Protein AF-A0A8T4PZ01-F1 (afdb_monomer)

Mean predicted aligned error: 17.53 Å

Structure (mmCIF, N/CA/C/O backbone):
data_AF-A0A8T4PZ01-F1
#
_entry.id   AF-A0A8T4PZ01-F1
#
loop_
_atom_site.group_PDB
_atom_site.id
_atom_site.type_symbol
_atom_site.label_atom_id
_atom_site.label_alt_id
_atom_site.label_comp_id
_atom_site.label_asym_id
_atom_site.label_entity_id
_atom_site.label_seq_id
_atom_site.pdbx_PDB_ins_code
_atom_site.Cartn_x
_atom_site.Cartn_y
_atom_site.Cartn_z
_atom_site.occupancy
_atom_site.B_iso_or_equiv
_atom_site.auth_seq_id
_atom_site.auth_comp_id
_atom_site.auth_asym_id
_atom_site.auth_atom_id
_atom_site.pdbx_PDB_model_num
ATOM 1 N N . MET A 1 1 ? -28.954 -13.964 7.066 1.00 60.91 1 MET A N 1
ATOM 2 C CA . MET A 1 1 ? -28.839 -12.873 8.055 1.00 60.91 1 MET A CA 1
ATOM 3 C C . MET A 1 1 ? -29.821 -11.814 7.606 1.00 60.91 1 MET A C 1
ATOM 5 O O . MET A 1 1 ? -29.687 -11.350 6.483 1.00 60.91 1 MET A O 1
ATOM 9 N N . THR A 1 2 ? -30.859 -11.543 8.385 1.00 63.94 2 THR A N 1
ATOM 10 C CA . THR A 1 2 ? -31.879 -10.551 8.022 1.00 63.94 2 THR A CA 1
ATOM 11 C C . THR A 1 2 ? -31.447 -9.220 8.617 1.00 63.94 2 THR A C 1
ATOM 13 O O . THR A 1 2 ? -31.145 -9.160 9.807 1.00 63.94 2 THR A O 1
ATOM 16 N N . LEU A 1 3 ? -31.341 -8.186 7.789 1.00 68.62 3 LEU A N 1
ATOM 17 C CA . LEU A 1 3 ? -30.973 -6.844 8.226 1.00 68.62 3 LEU A CA 1
ATOM 18 C C . LEU A 1 3 ? -32.236 -5.997 8.196 1.00 68.62 3 LEU A C 1
ATOM 20 O O . LEU A 1 3 ? -32.862 -5.854 7.149 1.00 68.62 3 LEU A O 1
ATOM 24 N N . THR A 1 4 ? -32.629 -5.483 9.355 1.00 77.06 4 THR A N 1
ATOM 25 C CA . THR A 1 4 ? -33.759 -4.563 9.466 1.00 77.06 4 THR A CA 1
ATOM 26 C C . THR A 1 4 ? -33.257 -3.162 9.151 1.00 77.06 4 THR A C 1
ATOM 28 O O . THR A 1 4 ? -32.289 -2.704 9.762 1.00 77.06 4 THR A O 1
ATOM 31 N N . ALA A 1 5 ? -33.889 -2.497 8.184 1.00 72.75 5 ALA A N 1
ATOM 32 C CA . ALA A 1 5 ? -33.562 -1.116 7.862 1.00 72.75 5 ALA A CA 1
ATOM 33 C C . ALA A 1 5 ? -33.857 -0.199 9.070 1.00 72.75 5 ALA A C 1
ATOM 35 O O . ALA A 1 5 ? -34.826 -0.436 9.798 1.00 72.75 5 ALA A O 1
ATOM 36 N N . PRO A 1 6 ? -33.029 0.827 9.315 1.00 77.25 6 PRO A N 1
ATOM 37 C CA . PRO A 1 6 ? -33.293 1.829 10.343 1.00 77.25 6 PRO A CA 1
ATOM 38 C C . PRO A 1 6 ? -34.570 2.620 10.022 1.00 77.25 6 PRO A C 1
ATOM 40 O O . PRO A 1 6 ? -34.885 2.862 8.862 1.00 77.25 6 PRO A O 1
ATOM 43 N N . SER A 1 7 ? -35.304 3.028 11.061 1.00 76.25 7 SER A N 1
ATOM 44 C CA . SER A 1 7 ? -36.584 3.747 10.936 1.00 76.25 7 SER A CA 1
ATOM 45 C C . SER A 1 7 ? -36.446 5.218 10.532 1.00 76.25 7 SER A C 1
ATOM 47 O O . SER A 1 7 ? -37.443 5.862 10.217 1.00 76.25 7 SER A O 1
ATOM 49 N N . LEU A 1 8 ? -35.231 5.764 10.567 1.00 74.44 8 LEU A N 1
ATOM 50 C CA . LEU A 1 8 ? -34.937 7.141 10.185 1.00 74.44 8 LEU A CA 1
ATOM 51 C C . LEU A 1 8 ? -34.547 7.222 8.706 1.00 74.44 8 LEU A C 1
ATOM 53 O O . LEU A 1 8 ? -33.844 6.355 8.191 1.00 74.44 8 LEU A O 1
ATOM 57 N N . ALA A 1 9 ? -34.979 8.295 8.042 1.00 77.06 9 ALA A N 1
ATOM 58 C CA . ALA A 1 9 ? -34.493 8.637 6.710 1.00 77.06 9 ALA A CA 1
ATOM 59 C C . ALA A 1 9 ? -32.992 8.950 6.756 1.00 77.06 9 ALA A C 1
ATOM 61 O O . ALA A 1 9 ? -32.513 9.618 7.677 1.00 77.06 9 ALA A O 1
ATOM 62 N N . GLY A 1 10 ? -32.256 8.505 5.741 1.00 76.62 10 GLY A N 1
ATOM 63 C CA . GLY A 1 10 ? -30.836 8.804 5.613 1.00 76.62 10 GLY A CA 1
ATOM 64 C C . GLY A 1 10 ? -30.089 7.885 4.652 1.00 76.62 10 GLY A C 1
ATOM 65 O O . GLY A 1 10 ? -30.590 6.854 4.203 1.00 76.62 10 GLY A O 1
ATOM 66 N N . THR A 1 11 ? -28.848 8.259 4.344 1.00 62.53 11 THR A N 1
ATOM 67 C CA . THR A 1 11 ? -27.919 7.412 3.590 1.00 62.53 11 THR A CA 1
ATOM 68 C C . THR A 1 11 ? -27.192 6.476 4.548 1.00 62.53 11 THR A C 1
ATOM 70 O O . THR A 1 11 ? -26.451 6.925 5.426 1.00 62.53 11 THR A O 1
ATOM 73 N N . TYR A 1 12 ? -27.348 5.169 4.358 1.00 74.31 12 TYR A N 1
ATOM 74 C CA . TYR A 1 12 ? -26.719 4.157 5.198 1.00 74.31 12 TYR A CA 1
ATOM 75 C C . TYR A 1 12 ? -25.658 3.388 4.409 1.00 74.31 12 TYR A C 1
ATOM 77 O O . TYR A 1 12 ? -25.833 3.042 3.241 1.00 74.31 12 TYR A O 1
ATOM 85 N N . LYS A 1 13 ? -24.522 3.116 5.060 1.00 62.94 13 LYS A N 1
ATOM 86 C CA . LYS A 1 13 ? -23.485 2.226 4.527 1.00 62.94 13 LYS A CA 1
ATOM 87 C C . LYS A 1 13 ? -23.531 0.904 5.266 1.00 62.94 13 LYS A C 1
ATOM 89 O O . LYS A 1 13 ? -23.303 0.860 6.476 1.00 62.94 13 LYS A O 1
ATOM 94 N N . LEU A 1 14 ? -23.774 -0.173 4.532 1.00 72.44 14 LEU A N 1
ATOM 95 C CA . LEU A 1 14 ? -23.646 -1.512 5.064 1.00 72.44 14 LEU A CA 1
ATOM 96 C C . LEU A 1 14 ? -22.175 -1.930 4.998 1.00 72.44 14 LEU A C 1
ATOM 98 O O . LEU A 1 14 ? -21.556 -1.932 3.933 1.00 72.44 14 LEU A O 1
ATOM 102 N N . ARG A 1 15 ? -21.606 -2.300 6.148 1.00 61.91 15 ARG A N 1
ATOM 103 C CA . ARG A 1 15 ? -20.274 -2.906 6.212 1.00 61.91 15 ARG A CA 1
ATOM 104 C C . ARG A 1 15 ? -20.426 -4.402 6.436 1.00 61.91 15 ARG A C 1
ATOM 106 O O . ARG A 1 15 ? -20.705 -4.831 7.554 1.00 61.91 15 ARG A O 1
ATOM 113 N N . ALA A 1 16 ? -20.197 -5.192 5.394 1.00 69.56 16 ALA A N 1
ATOM 114 C CA . ALA A 1 16 ? -20.105 -6.638 5.520 1.00 69.56 16 ALA A CA 1
ATOM 115 C C . ALA A 1 16 ? -18.629 -7.039 5.647 1.00 69.56 16 ALA A C 1
ATOM 117 O O . ALA A 1 16 ? -17.832 -6.840 4.732 1.00 69.56 16 ALA A O 1
ATOM 118 N N . MET A 1 17 ? -18.251 -7.605 6.797 1.00 57.03 17 MET A N 1
ATOM 119 C CA . MET A 1 17 ? -16.980 -8.322 6.925 1.00 57.03 17 MET A CA 1
ATOM 120 C C . MET A 1 17 ? -17.239 -9.794 6.635 1.00 57.03 17 MET A C 1
ATOM 122 O O . MET A 1 17 ? -17.847 -10.491 7.450 1.00 57.03 17 MET A O 1
ATOM 126 N N . VAL A 1 18 ? -16.773 -10.266 5.482 1.00 61.84 18 VAL A N 1
ATOM 127 C CA . VAL A 1 18 ? -16.848 -11.683 5.131 1.00 61.84 18 VAL A CA 1
ATOM 128 C C . VAL A 1 18 ? -15.483 -12.294 5.401 1.00 61.84 18 VAL A C 1
ATOM 130 O O . VAL A 1 18 ? -14.489 -11.966 4.762 1.00 61.84 18 VAL A O 1
ATOM 133 N N . SER A 1 19 ? -15.429 -13.185 6.385 1.00 52.53 19 SER A N 1
ATOM 134 C CA . SER A 1 19 ? -14.237 -13.979 6.663 1.00 52.53 19 SER A CA 1
ATOM 135 C C . SER A 1 19 ? -14.398 -15.338 5.996 1.00 52.53 19 SER A C 1
ATOM 137 O O . SER A 1 19 ? -15.290 -16.104 6.362 1.00 52.53 19 SER A O 1
ATOM 139 N N . TYR A 1 20 ? -13.554 -15.637 5.012 1.00 66.81 20 TYR A N 1
ATOM 140 C CA . TYR A 1 20 ? -13.509 -16.942 4.356 1.00 66.81 20 TYR A CA 1
ATOM 141 C C . TYR A 1 20 ? -12.106 -17.542 4.450 1.00 66.81 20 TYR A C 1
ATOM 143 O O . TYR A 1 20 ? -11.159 -16.930 4.943 1.00 66.81 20 TYR A O 1
ATOM 151 N N . VAL A 1 21 ? -11.960 -18.785 3.987 1.00 55.88 21 VAL A N 1
ATOM 152 C CA . VAL A 1 21 ? -10.720 -19.573 4.118 1.00 55.88 21 VAL A CA 1
ATOM 153 C C . VAL A 1 21 ? -9.518 -18.931 3.387 1.00 55.88 21 VAL A C 1
ATOM 155 O O . VAL A 1 21 ? -8.387 -19.342 3.631 1.00 55.88 21 VAL A O 1
ATOM 158 N N . GLY A 1 22 ? -9.744 -17.912 2.546 1.00 77.81 22 GLY A N 1
ATOM 159 C CA . GLY A 1 22 ? -8.718 -17.138 1.835 1.00 77.81 22 GLY A CA 1
ATOM 160 C C . GLY A 1 22 ? -8.342 -15.787 2.463 1.00 77.81 22 GLY A C 1
ATOM 161 O O . GLY A 1 22 ? -7.474 -15.114 1.919 1.00 77.81 22 GLY A O 1
ATOM 162 N N . GLY A 1 23 ? -8.949 -15.397 3.590 1.00 48.44 23 GLY A N 1
ATOM 163 C CA . GLY A 1 23 ? -8.711 -14.110 4.256 1.00 48.44 23 GLY A CA 1
ATOM 164 C C . GLY A 1 23 ? -9.999 -13.305 4.480 1.00 48.44 23 GLY A C 1
ATOM 165 O O . GLY A 1 23 ? -11.072 -13.720 4.039 1.00 48.44 23 GLY A O 1
ATOM 166 N N . PRO A 1 24 ? -9.928 -12.184 5.221 1.00 58.19 24 PRO A N 1
ATOM 167 C CA . PRO A 1 24 ? -11.052 -11.265 5.339 1.00 58.19 24 PRO A CA 1
ATOM 168 C C . PRO A 1 24 ? -11.190 -10.435 4.054 1.00 58.19 24 PRO A C 1
ATOM 170 O O . PRO A 1 24 ? -10.274 -9.684 3.724 1.00 58.19 24 PRO A O 1
ATOM 173 N N . ASP A 1 25 ? -12.336 -10.530 3.373 1.00 60.75 25 ASP A N 1
ATOM 174 C CA . ASP A 1 25 ? -12.769 -9.488 2.436 1.00 60.75 25 ASP A CA 1
ATOM 175 C C . ASP A 1 25 ? -13.626 -8.463 3.160 1.00 60.75 25 ASP A C 1
ATOM 177 O O . ASP A 1 25 ? -14.421 -8.783 4.055 1.00 60.75 25 ASP A O 1
ATOM 181 N N . ILE A 1 26 ? -13.488 -7.219 2.722 1.00 57.56 26 ILE A N 1
ATOM 182 C CA . ILE A 1 26 ? -14.364 -6.136 3.139 1.00 57.56 26 ILE A CA 1
ATOM 183 C C . ILE A 1 26 ? -15.080 -5.669 1.882 1.00 57.56 26 ILE A C 1
ATOM 185 O O . ILE A 1 26 ? -14.456 -5.120 0.980 1.00 57.56 26 ILE A O 1
ATOM 189 N N . SER A 1 27 ? -16.389 -5.898 1.834 1.00 65.81 27 SER A N 1
ATOM 190 C CA . SER A 1 27 ? -17.251 -5.346 0.795 1.00 65.81 27 SER A CA 1
ATOM 191 C C . SER A 1 27 ? -18.144 -4.276 1.416 1.00 65.81 27 SER A C 1
ATOM 193 O O . SER A 1 27 ? -18.606 -4.412 2.557 1.00 65.81 27 SER A O 1
ATOM 195 N N . PHE A 1 28 ? -18.337 -3.189 0.677 1.00 59.22 28 PHE A N 1
ATOM 196 C CA . PHE A 1 28 ? -19.197 -2.083 1.063 1.00 59.22 28 PHE A CA 1
ATOM 197 C C . PHE A 1 28 ? -20.366 -2.028 0.095 1.00 59.22 28 PHE A C 1
ATOM 199 O O . PHE A 1 28 ? -20.160 -2.073 -1.114 1.00 59.22 28 PHE A O 1
ATOM 206 N N . ASP A 1 29 ? -21.563 -1.875 0.645 1.00 68.88 29 ASP A N 1
ATOM 207 C CA . ASP A 1 29 ? -22.747 -1.519 -0.123 1.00 68.88 29 ASP A CA 1
ATOM 208 C C . ASP A 1 29 ? -23.386 -0.281 0.516 1.00 68.88 29 ASP A C 1
ATOM 210 O O . ASP A 1 29 ? -23.281 -0.065 1.732 1.00 68.88 29 ASP A O 1
ATOM 214 N N . SER A 1 30 ? -23.995 0.573 -0.295 1.00 60.22 30 SER A N 1
ATOM 215 C CA . SER A 1 30 ? -24.656 1.791 0.169 1.00 60.22 30 SER A CA 1
ATOM 216 C C . SER A 1 30 ? -26.079 1.823 -0.339 1.00 60.22 30 SER A C 1
ATOM 218 O O . SER A 1 30 ? -26.305 1.692 -1.538 1.00 60.22 30 SER A O 1
ATOM 220 N N . PHE A 1 31 ? -27.018 2.063 0.568 1.00 74.88 31 PHE A N 1
ATOM 221 C CA . PHE A 1 31 ? -28.418 2.248 0.227 1.00 74.88 31 PHE A CA 1
ATOM 222 C C . PHE A 1 31 ? -28.942 3.532 0.868 1.00 74.88 31 PHE A C 1
ATOM 224 O O . PHE A 1 31 ? -28.485 3.965 1.931 1.00 74.88 31 PHE A O 1
ATOM 231 N N . GLU A 1 32 ? -29.895 4.156 0.192 1.00 67.88 32 GLU A N 1
ATOM 232 C CA . GLU A 1 32 ? -30.574 5.353 0.665 1.00 67.88 32 GLU A CA 1
ATOM 233 C C . GLU A 1 32 ? -31.966 4.964 1.155 1.00 67.88 32 GLU A C 1
ATOM 235 O O . GLU A 1 32 ? -32.722 4.303 0.444 1.00 67.88 32 GLU A O 1
ATOM 240 N N . VAL A 1 33 ? -32.289 5.335 2.393 1.00 79.12 33 VAL A N 1
ATOM 241 C CA . VAL A 1 33 ? -33.639 5.197 2.939 1.00 79.12 33 VAL A CA 1
ATOM 242 C C . VAL A 1 33 ? -34.302 6.558 2.807 1.00 79.12 33 VAL A C 1
ATOM 244 O O . VAL A 1 33 ? -34.021 7.471 3.587 1.00 79.12 33 VAL A O 1
ATOM 247 N N . THR A 1 34 ? -35.160 6.702 1.802 1.00 67.50 34 THR A N 1
ATOM 248 C CA . THR A 1 34 ? -36.006 7.881 1.631 1.00 67.50 34 THR A CA 1
ATOM 249 C C . THR A 1 34 ? -37.277 7.715 2.458 1.00 67.50 34 THR A C 1
ATOM 251 O O . THR A 1 34 ? -37.892 6.648 2.489 1.00 67.50 34 THR A O 1
ATOM 254 N N . THR A 1 35 ? -37.679 8.768 3.169 1.00 70.56 35 THR A N 1
ATOM 255 C CA . THR A 1 35 ? -39.016 8.814 3.768 1.00 70.56 35 THR A CA 1
ATOM 256 C C . THR A 1 35 ? -40.044 8.797 2.653 1.00 70.56 35 THR A C 1
ATOM 258 O O . THR A 1 35 ? -39.905 9.537 1.676 1.00 70.56 35 THR A O 1
ATOM 261 N N . ALA A 1 36 ? -41.077 7.967 2.805 1.00 69.19 36 ALA A N 1
ATOM 262 C CA . ALA A 1 36 ? -42.232 8.025 1.924 1.00 69.19 36 ALA A CA 1
ATOM 263 C C . ALA A 1 36 ? -42.751 9.476 1.880 1.00 69.19 36 ALA A C 1
ATOM 265 O O . ALA A 1 36 ? -42.798 10.119 2.935 1.00 69.19 36 ALA A O 1
ATOM 266 N N . PRO A 1 37 ? -43.096 10.011 0.695 1.00 58.12 37 PRO A N 1
ATOM 267 C CA . PRO A 1 37 ? -43.684 11.337 0.601 1.00 58.12 37 PRO A CA 1
ATOM 268 C C . PRO A 1 37 ? -44.963 11.338 1.437 1.00 58.12 37 PRO A C 1
ATOM 270 O O . PRO A 1 37 ? -45.890 10.573 1.170 1.00 58.12 37 PRO A O 1
ATOM 273 N N . VAL A 1 38 ? -44.985 12.150 2.492 1.00 53.69 38 VAL A N 1
ATOM 274 C CA . VAL A 1 38 ? -46.199 12.372 3.272 1.00 53.69 38 VAL A CA 1
ATOM 275 C C . VAL A 1 38 ? -47.132 13.157 2.361 1.00 53.69 38 VAL A C 1
ATOM 277 O O . VAL A 1 38 ? -46.820 14.279 1.970 1.00 53.69 38 VAL A O 1
ATOM 280 N N . SER A 1 39 ? -48.235 12.536 1.956 1.00 47.56 39 SER A N 1
ATOM 281 C CA . SER A 1 39 ? -49.311 13.216 1.246 1.00 47.56 39 SER A CA 1
ATOM 282 C C . SER A 1 39 ? -49.877 14.301 2.159 1.00 47.56 39 SER A C 1
ATOM 284 O O . SER A 1 39 ? -50.464 13.988 3.195 1.00 47.56 39 SER A O 1
ATOM 286 N N . GLU A 1 40 ? -49.658 15.564 1.799 1.00 42.84 40 GLU A N 1
ATOM 287 C CA . GLU A 1 40 ? -50.224 16.720 2.491 1.00 42.84 40 GLU A CA 1
ATOM 288 C C . GLU A 1 40 ? -51.750 16.729 2.317 1.00 42.84 40 GLU A C 1
ATOM 290 O O . GLU A 1 40 ? -52.274 17.126 1.276 1.00 42.84 40 GLU A O 1
ATOM 295 N N . GLU A 1 41 ? -52.480 16.291 3.342 1.00 46.72 41 GLU A N 1
ATOM 296 C CA . GLU A 1 41 ? -53.880 16.669 3.509 1.00 46.72 41 GLU A CA 1
ATOM 297 C C . GLU A 1 41 ? -53.936 18.041 4.192 1.00 46.72 41 GLU A C 1
ATOM 299 O O . GLU A 1 41 ? -53.529 18.216 5.341 1.00 46.72 41 GLU A O 1
ATOM 304 N N . ASN A 1 42 ? -54.432 19.032 3.447 1.00 49.12 42 ASN A N 1
ATOM 305 C CA . ASN A 1 42 ? -54.737 20.372 3.936 1.00 49.12 42 ASN A CA 1
ATOM 306 C C . ASN A 1 42 ? -55.802 20.302 5.041 1.00 49.12 42 ASN A C 1
ATOM 308 O O . ASN A 1 42 ? -56.985 20.129 4.748 1.00 49.12 42 ASN A O 1
ATOM 312 N N . ALA A 1 43 ? -55.400 20.517 6.294 1.00 40.81 43 ALA A N 1
ATOM 313 C CA . ALA A 1 43 ? -56.319 20.775 7.395 1.00 40.81 43 ALA A CA 1
ATOM 314 C C . ALA A 1 43 ? -55.915 22.033 8.178 1.00 40.81 43 ALA A C 1
ATOM 316 O O . ALA A 1 43 ? -54.760 22.267 8.529 1.00 40.81 43 ALA A O 1
ATOM 317 N N . THR A 1 44 ? -56.929 22.860 8.385 1.00 51.12 44 THR A N 1
ATOM 318 C CA . THR A 1 44 ? -56.934 24.223 8.904 1.00 51.12 44 THR A CA 1
ATOM 319 C C . THR A 1 44 ? -56.822 24.284 10.439 1.00 51.12 44 THR A C 1
ATOM 321 O O . THR A 1 44 ? -57.416 23.476 11.142 1.00 51.12 44 THR A O 1
ATOM 324 N N . SER A 1 45 ? -56.153 25.343 10.918 1.00 51.22 45 SER A N 1
ATOM 325 C CA . SER A 1 45 ? -56.255 26.027 12.229 1.00 51.22 45 SER A CA 1
ATOM 326 C C . SER A 1 45 ? -55.854 25.329 13.544 1.00 51.22 45 SER A C 1
ATOM 328 O O . SER A 1 45 ? -56.529 24.420 14.008 1.00 51.22 45 SER A O 1
ATOM 330 N N . GLY A 1 46 ? -54.907 25.977 14.245 1.00 44.09 46 GLY A N 1
ATOM 331 C CA . GLY A 1 46 ? -55.073 26.402 15.646 1.00 44.09 46 GLY A CA 1
ATOM 332 C C . GLY A 1 46 ? -54.322 25.615 16.730 1.00 44.09 46 GLY A C 1
ATOM 333 O O . GLY A 1 46 ? -54.628 24.456 16.967 1.00 44.09 46 GLY A O 1
ATOM 334 N N . GLY A 1 47 ? -53.450 26.306 17.482 1.00 39.91 47 GLY A N 1
ATOM 335 C CA . GLY A 1 47 ? -53.169 25.972 18.889 1.00 39.91 47 GLY A CA 1
ATOM 336 C C . GLY A 1 47 ? -51.744 25.530 19.250 1.00 39.91 47 GLY A C 1
ATOM 337 O O . GLY A 1 47 ? -51.349 24.405 18.989 1.00 39.91 47 GLY A O 1
ATOM 338 N N . ASP A 1 48 ? -51.033 26.448 19.908 1.00 40.88 48 ASP A N 1
ATOM 339 C CA . ASP A 1 48 ? -50.132 26.293 21.063 1.00 40.88 48 ASP A CA 1
ATOM 340 C C . ASP A 1 48 ? -49.139 25.119 21.237 1.00 40.88 48 ASP A C 1
ATOM 342 O O . ASP A 1 48 ? -49.493 23.961 21.423 1.00 40.88 48 ASP A O 1
ATOM 346 N N . SER A 1 49 ? -47.902 25.555 21.523 1.00 47.41 49 SER A N 1
ATOM 347 C CA . SER A 1 49 ? -46.986 25.061 22.570 1.00 47.41 49 SER A CA 1
ATOM 348 C C . SER A 1 49 ? -46.274 23.706 22.397 1.00 47.41 49 SER A C 1
ATOM 350 O O . SER A 1 49 ? -46.876 22.658 22.207 1.00 47.41 49 SER A O 1
ATOM 352 N N . GLY A 1 50 ? -44.945 23.728 22.582 1.00 39.25 50 GLY A N 1
ATOM 353 C CA . GLY A 1 50 ? -44.138 22.529 22.846 1.00 39.25 50 GLY A CA 1
ATOM 354 C C . GLY A 1 50 ? -42.857 22.433 22.021 1.00 39.25 50 GLY A C 1
ATOM 355 O O . GLY A 1 50 ? -42.751 21.600 21.128 1.00 39.25 50 GLY A O 1
ATOM 356 N N . GLY A 1 51 ? -41.863 23.275 22.324 1.00 45.12 51 GLY A N 1
ATOM 357 C CA . GLY A 1 51 ? -40.532 23.213 21.713 1.00 45.12 51 GLY A CA 1
ATOM 358 C C . GLY A 1 51 ? -39.791 21.922 22.073 1.00 45.12 51 GLY A C 1
ATOM 359 O O . GLY A 1 51 ? -39.197 21.817 23.143 1.00 45.12 51 GLY A O 1
ATOM 360 N N . GLY A 1 52 ? -39.818 20.944 21.167 1.00 43.88 52 GLY A N 1
ATOM 361 C CA . GLY A 1 52 ? -39.016 19.725 21.231 1.00 43.88 52 GLY A CA 1
ATOM 362 C C . GLY A 1 52 ? -37.677 19.916 20.520 1.00 43.88 52 GLY A C 1
ATOM 363 O O . GLY A 1 52 ? -37.632 20.080 19.303 1.00 43.88 52 GLY A O 1
ATOM 364 N N . GLY A 1 53 ? -36.580 19.898 21.281 1.00 48.03 53 GLY A N 1
ATOM 365 C CA . GLY A 1 53 ? -35.213 19.948 20.762 1.00 48.03 53 GLY A CA 1
ATOM 366 C C . GLY A 1 53 ? -34.889 18.719 19.914 1.00 48.03 53 GLY A C 1
ATOM 367 O O . GLY A 1 53 ? -34.563 17.656 20.440 1.00 48.03 53 GLY A O 1
ATOM 368 N N . GLY A 1 54 ? -34.973 18.872 18.593 1.00 45.59 54 GLY A N 1
ATOM 369 C CA . GLY A 1 54 ? -34.524 17.875 17.630 1.00 45.59 54 GLY A CA 1
ATOM 370 C C . GLY A 1 54 ? -33.005 17.742 17.679 1.00 45.59 54 GLY A C 1
ATOM 371 O O . GLY A 1 54 ? -32.279 18.645 17.265 1.00 45.59 54 GLY A O 1
ATOM 372 N N . GLY A 1 55 ? -32.522 16.610 18.195 1.00 46.47 55 GLY A N 1
ATOM 373 C CA . GLY A 1 55 ? -31.121 16.214 18.119 1.00 46.47 55 GLY A CA 1
ATOM 374 C C . GLY A 1 55 ? -30.714 16.039 16.661 1.00 46.47 55 GLY A C 1
ATOM 375 O O . GLY A 1 55 ? -30.947 14.987 16.069 1.00 46.47 55 GLY A O 1
ATOM 376 N N . GLY A 1 56 ? -30.137 17.092 16.081 1.00 45.94 56 GLY A N 1
ATOM 377 C CA . GLY A 1 56 ? -29.612 17.083 14.726 1.00 45.94 56 GLY A CA 1
ATOM 378 C C . GLY A 1 56 ? -28.581 15.974 14.572 1.00 45.94 56 GLY A C 1
ATOM 379 O O . GLY A 1 56 ? -27.511 16.015 15.184 1.00 45.94 56 GLY A O 1
ATOM 380 N N . ILE A 1 57 ? -28.920 14.987 13.744 1.00 47.44 57 ILE A N 1
ATOM 381 C CA . ILE A 1 57 ? -27.978 14.052 13.131 1.00 47.44 57 ILE A CA 1
ATOM 382 C C . ILE A 1 57 ? -26.790 14.865 12.627 1.00 47.44 57 ILE A C 1
ATOM 384 O O . ILE A 1 57 ? -26.896 15.628 11.668 1.00 47.44 57 ILE A O 1
ATOM 388 N N . THR A 1 58 ? -25.672 14.762 13.339 1.00 64.06 58 THR A N 1
ATOM 389 C CA . THR A 1 58 ? -24.453 15.501 13.030 1.00 64.06 58 THR A CA 1
ATOM 390 C C . THR A 1 58 ? -23.886 14.873 11.766 1.00 64.06 58 THR A C 1
ATOM 392 O O . THR A 1 58 ? -23.174 13.871 11.813 1.00 64.06 58 THR A O 1
ATOM 395 N N . GLY A 1 59 ? -24.310 15.392 10.613 1.00 73.06 59 GLY A N 1
ATOM 396 C CA . GLY A 1 59 ? -23.822 14.950 9.317 1.00 73.06 59 GLY A CA 1
ATOM 397 C C . GLY A 1 59 ? -22.299 15.020 9.299 1.00 73.06 59 GLY A C 1
ATOM 398 O O . GLY A 1 59 ? -21.707 15.968 9.817 1.00 73.06 59 GLY A O 1
ATOM 399 N N . LYS A 1 60 ? -21.654 13.994 8.738 1.00 85.25 60 LYS A N 1
ATOM 400 C CA . LYS A 1 60 ? -20.200 13.994 8.557 1.00 85.25 60 LYS A CA 1
ATOM 401 C C . LYS A 1 60 ? -19.804 15.225 7.741 1.00 85.25 60 LYS A C 1
ATOM 403 O O . LYS A 1 60 ? -20.285 15.390 6.622 1.00 85.25 60 LYS A O 1
ATOM 408 N N . THR A 1 61 ? -18.917 16.055 8.284 1.00 89.12 61 THR A N 1
ATOM 409 C CA . THR A 1 61 ? -18.376 17.216 7.575 1.00 89.12 61 THR A CA 1
ATOM 410 C C . THR A 1 61 ? -17.604 16.754 6.338 1.00 89.12 61 THR A C 1
ATOM 412 O O . THR A 1 61 ? -16.744 15.870 6.426 1.00 89.12 61 THR A O 1
ATOM 415 N N . ILE A 1 62 ? -17.919 17.347 5.185 1.00 94.00 62 ILE A N 1
ATOM 416 C CA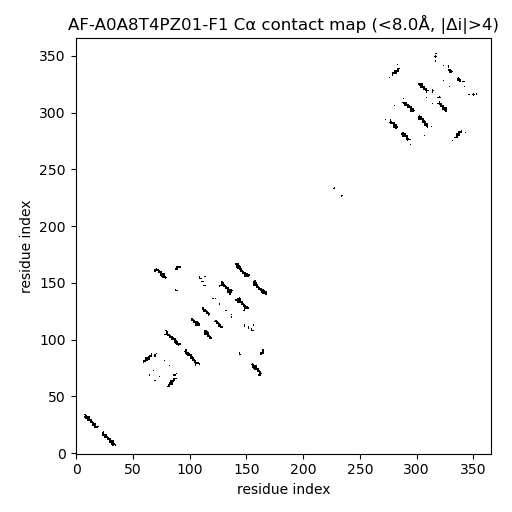 . ILE A 1 62 ? -17.211 17.127 3.923 1.00 94.00 62 ILE A CA 1
ATOM 417 C C . ILE A 1 62 ? -16.556 18.447 3.528 1.00 94.00 62 ILE A C 1
ATOM 419 O O . ILE A 1 62 ? -17.243 19.432 3.272 1.00 94.00 62 ILE A O 1
ATOM 423 N N . TYR A 1 63 ? -15.230 18.451 3.474 1.00 95.31 63 TYR A N 1
ATOM 424 C CA . TYR A 1 63 ? -14.430 19.569 2.991 1.00 95.31 63 TYR A CA 1
ATOM 425 C C . TYR A 1 63 ? -14.184 19.431 1.488 1.00 95.31 63 TYR A C 1
ATOM 427 O O . TYR A 1 63 ? -14.072 18.318 0.978 1.00 95.31 63 TYR A O 1
ATOM 435 N N . GLU A 1 64 ? -14.052 20.548 0.783 1.00 97.50 64 GLU A N 1
ATOM 436 C CA . GLU A 1 64 ? -13.721 20.579 -0.644 1.00 97.50 64 GLU A CA 1
ATOM 437 C C . GLU A 1 64 ? -12.467 21.433 -0.858 1.00 97.50 64 GLU A C 1
ATOM 439 O O . GLU A 1 64 ? -12.395 22.581 -0.412 1.00 97.50 64 GLU A O 1
ATOM 444 N N . ILE A 1 65 ? -11.443 20.855 -1.491 1.00 97.38 65 ILE A N 1
ATOM 445 C CA . ILE A 1 65 ? -10.177 21.528 -1.792 1.00 97.38 65 ILE A CA 1
ATOM 446 C C . ILE A 1 65 ? -10.203 22.004 -3.240 1.00 97.38 65 ILE A C 1
ATOM 448 O O . ILE A 1 65 ? -10.418 21.214 -4.154 1.00 97.38 65 ILE A O 1
ATOM 452 N N . LYS A 1 66 ? -9.893 23.286 -3.442 1.00 97.88 66 LYS A N 1
ATOM 453 C CA . LYS A 1 66 ? -9.681 23.859 -4.774 1.00 97.88 66 LYS A CA 1
ATOM 454 C C . LYS A 1 66 ? -8.395 23.338 -5.422 1.00 97.88 66 LYS A C 1
ATOM 456 O O . LYS A 1 66 ? -7.362 23.224 -4.761 1.00 97.88 66 LYS A O 1
ATOM 461 N N . ASP A 1 67 ? -8.450 23.160 -6.732 1.00 96.69 67 ASP A N 1
ATOM 462 C CA . ASP A 1 67 ? -7.367 22.701 -7.610 1.00 96.69 67 ASP A CA 1
ATOM 463 C C . ASP A 1 67 ? -6.020 23.431 -7.406 1.00 96.69 67 ASP A C 1
ATOM 465 O O . ASP A 1 67 ? -4.950 22.821 -7.370 1.00 96.69 67 ASP A O 1
ATOM 469 N N . GLU A 1 68 ? -6.054 24.745 -7.196 1.00 95.88 68 GLU A N 1
ATOM 470 C CA . GLU A 1 68 ? -4.854 25.561 -6.955 1.00 95.88 68 GLU A CA 1
ATOM 471 C C . GLU A 1 68 ? -4.128 25.159 -5.661 1.00 95.88 68 GLU A C 1
ATOM 473 O O . GLU A 1 68 ? -2.902 25.027 -5.630 1.00 95.88 68 GLU A O 1
ATOM 478 N N . ASN A 1 69 ? -4.900 24.899 -4.603 1.00 97.31 69 ASN A N 1
ATOM 479 C CA . ASN A 1 69 ? -4.380 24.590 -3.274 1.00 97.31 69 ASN A CA 1
ATOM 480 C C . ASN A 1 69 ? -3.773 23.188 -3.212 1.00 97.31 69 ASN A C 1
ATOM 482 O O . ASN A 1 69 ? -2.797 22.964 -2.495 1.00 97.31 69 ASN A O 1
ATOM 486 N N . ILE A 1 70 ? -4.337 22.228 -3.948 1.00 96.94 70 ILE A N 1
ATOM 487 C CA . ILE A 1 70 ? -3.796 20.867 -3.960 1.00 96.94 70 ILE A CA 1
ATOM 488 C C . ILE A 1 70 ? -2.496 20.768 -4.769 1.00 96.94 70 ILE A C 1
ATOM 490 O O . ILE A 1 70 ? -1.633 19.961 -4.429 1.00 96.94 70 ILE A O 1
ATOM 494 N N . LEU A 1 71 ? -2.298 21.617 -5.782 1.00 95.19 71 LEU A N 1
ATOM 495 C CA . LEU A 1 71 ? -1.036 21.695 -6.529 1.00 95.19 71 LEU A CA 1
ATOM 496 C C . LEU A 1 71 ? 0.113 22.262 -5.682 1.00 95.19 71 LEU A C 1
ATOM 498 O O . LEU A 1 71 ? 1.227 21.732 -5.713 1.00 95.19 71 LEU A O 1
ATOM 502 N N . SER A 1 72 ? -0.138 23.322 -4.905 1.00 95.62 72 SER A N 1
ATOM 503 C CA . SER A 1 72 ? 0.849 23.858 -3.950 1.00 95.62 72 SER A CA 1
ATOM 504 C C . SER A 1 72 ? 1.047 22.940 -2.740 1.00 95.62 72 SER A C 1
ATOM 506 O O . SER A 1 72 ? 2.118 22.914 -2.126 1.00 95.62 72 SER A O 1
ATOM 508 N N . GLY A 1 73 ? 0.020 22.152 -2.439 1.00 97.44 73 GLY A N 1
ATOM 509 C CA . GLY A 1 73 ? -0.125 21.375 -1.226 1.00 97.44 73 GLY A CA 1
ATOM 510 C C . GLY A 1 73 ? -0.783 22.192 -0.116 1.00 97.44 73 GLY A C 1
ATOM 511 O O . GLY A 1 73 ? -0.524 23.387 0.036 1.00 97.44 73 GLY A O 1
ATOM 512 N N . ILE A 1 74 ? -1.637 21.537 0.665 1.00 98.06 74 ILE A N 1
ATOM 513 C CA . ILE A 1 74 ? -2.460 22.156 1.709 1.00 98.06 74 ILE A CA 1
ATOM 514 C C . ILE A 1 74 ? -2.524 21.254 2.942 1.00 98.06 74 ILE A C 1
ATOM 516 O O . ILE A 1 74 ? -2.537 20.030 2.819 1.00 98.06 74 ILE A O 1
ATOM 520 N N . ILE A 1 75 ? -2.576 21.858 4.132 1.00 98.44 75 ILE A N 1
ATOM 521 C CA . ILE A 1 75 ? -2.819 21.144 5.390 1.00 98.44 75 ILE A CA 1
ATOM 522 C C . ILE A 1 75 ? -4.316 21.178 5.688 1.00 98.44 75 ILE A C 1
ATOM 524 O O . ILE A 1 75 ? -4.894 22.253 5.840 1.00 98.44 75 ILE A O 1
ATOM 528 N N . GLN A 1 76 ? -4.923 20.002 5.808 1.00 98.19 76 GLN A N 1
ATOM 529 C CA . GLN A 1 76 ? -6.302 19.824 6.244 1.00 98.19 76 GLN A CA 1
ATOM 530 C C . GLN A 1 76 ? -6.355 19.307 7.672 1.00 98.19 76 GLN A C 1
ATOM 532 O O . GLN A 1 76 ? -5.591 18.420 8.049 1.00 98.19 76 GLN A O 1
ATOM 537 N N . ILE A 1 77 ? -7.268 19.867 8.460 1.00 98.12 77 ILE A N 1
ATOM 538 C CA . ILE A 1 77 ? -7.463 19.508 9.862 1.00 98.12 77 ILE A CA 1
ATOM 539 C C . ILE A 1 77 ? -8.741 18.684 9.948 1.00 98.12 77 ILE A C 1
ATOM 541 O O . ILE A 1 77 ? -9.830 19.234 9.810 1.00 98.12 77 ILE A O 1
ATOM 545 N N . LEU A 1 78 ? -8.601 17.382 10.174 1.00 97.69 78 LEU A N 1
ATOM 546 C CA . LEU A 1 78 ? -9.703 16.426 10.080 1.00 97.69 78 LEU A CA 1
ATOM 547 C C . LEU A 1 78 ? -9.845 15.615 11.372 1.00 97.69 78 LEU A C 1
ATOM 549 O O . LEU A 1 78 ? -8.850 15.202 11.972 1.00 97.69 78 LEU A O 1
ATOM 553 N N . LYS A 1 79 ? -11.083 15.366 11.793 1.00 97.69 79 LYS A N 1
ATOM 554 C CA . LYS A 1 79 ? -11.440 14.400 12.842 1.00 97.69 79 LYS A CA 1
ATOM 555 C C . LYS A 1 79 ? -11.662 13.008 12.256 1.00 97.69 79 LYS A C 1
ATOM 557 O O . LYS A 1 79 ? -11.795 12.832 11.046 1.00 97.69 79 LYS A O 1
ATOM 562 N N . ASP A 1 80 ? -11.764 12.022 13.142 1.00 96.44 80 ASP A N 1
ATOM 563 C CA . ASP A 1 80 ? -12.221 10.688 12.765 1.00 96.44 80 ASP A CA 1
ATOM 564 C C . ASP A 1 80 ? -13.599 10.736 12.077 1.00 96.44 80 ASP A C 1
ATOM 566 O O . ASP A 1 80 ? -14.524 11.407 12.540 1.00 96.44 80 ASP A O 1
ATOM 570 N N . GLY A 1 81 ? -13.716 10.058 10.936 1.00 94.88 81 GLY A N 1
ATOM 571 C CA . GLY A 1 81 ? -14.913 10.014 10.099 1.00 94.88 81 GLY A CA 1
ATOM 572 C C . GLY A 1 81 ? -15.145 11.213 9.170 1.00 94.88 81 GLY A C 1
ATOM 573 O O . GLY A 1 81 ? -16.057 11.132 8.341 1.00 94.88 81 GLY A O 1
ATOM 574 N N . GLU A 1 82 ? -14.365 12.296 9.270 1.00 96.88 82 GLU A N 1
ATOM 575 C CA . GLU A 1 82 ? -14.466 13.443 8.357 1.00 96.88 82 GLU A CA 1
ATOM 576 C C . GLU A 1 82 ? -13.831 13.150 6.993 1.00 96.88 82 GLU A C 1
ATOM 578 O O . GLU A 1 82 ? -12.965 12.278 6.844 1.00 96.88 82 GLU A O 1
ATOM 583 N N . LYS A 1 83 ? -14.299 13.884 5.976 1.00 97.12 83 LYS A N 1
ATOM 584 C CA . LYS A 1 83 ? -13.930 13.663 4.576 1.00 97.12 83 LYS A CA 1
ATOM 585 C C . LYS A 1 83 ? -13.430 14.922 3.913 1.00 97.12 83 LYS A C 1
ATOM 587 O O . LYS A 1 83 ? -13.953 16.003 4.158 1.00 97.12 83 LYS A O 1
ATOM 592 N N . VAL A 1 84 ? -12.513 14.752 2.974 1.00 98.25 84 VAL A N 1
ATOM 593 C CA . VAL A 1 84 ? -12.103 15.813 2.064 1.00 98.25 84 VAL A CA 1
ATOM 594 C C . VAL A 1 84 ? -12.188 15.349 0.615 1.00 98.25 84 VAL A C 1
ATOM 596 O O . VAL A 1 84 ? -11.705 14.272 0.276 1.00 98.25 84 VAL A O 1
ATOM 599 N N . LYS A 1 85 ? -12.843 16.145 -0.227 1.00 98.19 85 LYS A N 1
ATOM 600 C CA . LYS A 1 85 ? -12.926 15.982 -1.679 1.00 98.19 85 LYS A CA 1
ATOM 601 C C . LYS A 1 85 ? -11.887 16.872 -2.347 1.00 98.19 85 LYS A C 1
ATOM 603 O O . LYS A 1 85 ? -11.677 18.007 -1.917 1.00 98.19 85 LYS A O 1
ATOM 608 N N . PHE A 1 86 ? -11.238 16.354 -3.375 1.00 97.75 86 PHE A N 1
ATOM 609 C CA . PHE A 1 86 ? -10.224 17.073 -4.137 1.00 97.75 86 PHE A CA 1
ATOM 610 C C . PHE A 1 86 ? -10.075 16.463 -5.526 1.00 97.75 86 PHE A C 1
ATOM 612 O O . PHE A 1 86 ? -10.449 15.310 -5.724 1.00 97.75 86 PHE A O 1
ATOM 619 N N . ASN A 1 87 ? -9.469 17.203 -6.452 1.00 97.50 87 ASN A N 1
ATOM 620 C CA . ASN A 1 87 ? -9.075 16.664 -7.748 1.00 97.50 87 ASN A CA 1
ATOM 621 C C . ASN A 1 87 ? -7.557 16.453 -7.800 1.00 97.50 87 ASN A C 1
ATOM 623 O O . ASN A 1 87 ? -6.795 17.337 -7.408 1.00 97.50 87 ASN A O 1
ATOM 627 N N . THR A 1 88 ? -7.095 15.297 -8.271 1.00 96.50 88 THR A N 1
ATOM 628 C CA . THR A 1 88 ? -5.696 15.127 -8.685 1.00 96.50 88 THR A CA 1
ATOM 629 C C . THR A 1 88 ? -5.500 15.829 -10.019 1.00 96.50 88 THR A C 1
ATOM 631 O O . THR A 1 88 ? -6.367 15.793 -10.885 1.00 96.50 88 THR A O 1
ATOM 634 N N . ILE A 1 89 ? -4.366 16.507 -10.182 1.00 94.75 89 ILE A N 1
ATOM 635 C CA . ILE A 1 89 ? -4.057 17.292 -11.376 1.00 94.75 89 ILE A CA 1
ATOM 636 C C . ILE A 1 89 ? -2.707 16.840 -11.906 1.00 94.75 89 ILE A C 1
ATOM 638 O O . ILE A 1 89 ? -1.650 17.196 -11.377 1.00 94.75 89 ILE A O 1
ATOM 642 N N . GLN A 1 90 ? -2.745 16.074 -12.989 1.00 92.62 90 GLN A N 1
ATOM 643 C CA . GLN A 1 90 ? -1.552 15.589 -13.667 1.00 92.62 90 GLN A CA 1
ATOM 644 C C . GLN A 1 90 ? -1.229 16.503 -14.854 1.00 92.62 90 GLN A C 1
ATOM 646 O O . GLN A 1 90 ? -2.024 16.639 -15.790 1.00 92.62 90 GLN A O 1
ATOM 651 N N . LYS A 1 91 ? -0.032 17.099 -14.854 1.00 90.88 91 LYS A N 1
ATOM 652 C CA . LYS A 1 91 ? 0.522 17.795 -16.027 1.00 90.88 91 LYS A CA 1
ATOM 653 C C . LYS A 1 91 ? 1.342 16.805 -16.847 1.00 90.88 91 LYS A C 1
ATOM 655 O O . LYS A 1 91 ? 2.510 16.557 -16.548 1.00 90.88 91 LYS A O 1
ATOM 660 N N . ARG A 1 92 ? 0.722 16.227 -17.873 1.00 84.94 92 ARG A N 1
ATOM 661 C CA . ARG A 1 92 ? 1.346 15.233 -18.753 1.00 84.94 92 ARG A CA 1
ATOM 662 C C . ARG A 1 92 ? 2.308 15.899 -19.749 1.00 84.94 92 ARG A C 1
ATOM 664 O O . ARG A 1 92 ? 2.210 17.108 -19.997 1.00 84.94 92 ARG A O 1
ATOM 671 N N . PRO A 1 93 ? 3.236 15.132 -20.359 1.00 82.75 93 PRO A N 1
ATOM 672 C CA . PRO A 1 93 ? 4.012 15.615 -21.497 1.00 82.75 93 PRO A CA 1
ATOM 673 C C . PRO A 1 93 ? 3.087 16.230 -22.556 1.00 82.75 93 PRO A C 1
ATOM 675 O O . PRO A 1 93 ? 1.951 15.787 -22.721 1.00 82.75 93 PRO A O 1
ATOM 678 N N . TYR A 1 94 ? 3.571 17.248 -23.268 1.00 88.12 94 TYR A N 1
ATOM 679 C CA . TYR A 1 94 ? 2.800 17.999 -24.273 1.00 88.12 94 TYR A CA 1
ATOM 680 C C . TYR A 1 94 ? 1.693 18.913 -23.716 1.00 88.12 94 TYR A C 1
ATOM 682 O O . TYR A 1 94 ? 0.861 19.393 -24.479 1.00 88.12 94 TYR A O 1
ATOM 690 N N . GLY A 1 95 ? 1.693 19.194 -22.408 1.00 88.06 95 GLY A N 1
ATOM 691 C CA . GLY A 1 95 ? 0.805 20.197 -21.807 1.00 88.06 95 GLY A CA 1
ATOM 692 C C . GLY A 1 95 ? -0.633 19.727 -21.590 1.00 88.06 95 GLY A C 1
ATOM 693 O O . GLY A 1 95 ? -1.491 20.544 -21.270 1.00 88.06 95 GLY A O 1
ATOM 694 N N . GLN A 1 96 ? -0.906 18.428 -21.736 1.00 90.12 96 GLN A N 1
ATOM 695 C CA . GLN A 1 96 ? -2.216 17.871 -21.409 1.00 90.12 96 GLN A CA 1
ATOM 696 C C . GLN A 1 96 ? -2.416 17.884 -19.890 1.00 90.12 96 GLN A C 1
ATOM 698 O O . GLN A 1 96 ? -1.564 17.402 -19.139 1.00 90.12 96 GLN A O 1
ATOM 703 N N . ILE A 1 97 ? -3.546 18.430 -19.448 1.00 92.19 97 ILE A N 1
ATOM 704 C CA . ILE A 1 97 ? -3.956 18.429 -18.046 1.00 92.19 97 ILE A CA 1
ATOM 705 C C . ILE A 1 97 ? -5.045 17.370 -17.893 1.00 92.19 97 ILE A C 1
ATOM 707 O O . ILE A 1 97 ? -6.087 17.461 -18.538 1.00 92.19 97 ILE A O 1
ATOM 711 N N . LYS A 1 98 ? -4.790 16.363 -17.056 1.00 94.00 98 LYS A N 1
ATOM 712 C CA . LYS A 1 98 ? -5.798 15.389 -16.617 1.00 94.00 98 LYS A CA 1
ATOM 713 C C . LYS A 1 98 ? -6.207 15.757 -15.194 1.00 94.00 98 LYS A C 1
ATOM 715 O O . LYS A 1 98 ? -5.330 15.997 -14.364 1.00 94.00 98 LYS A O 1
ATOM 720 N N . SER A 1 99 ? -7.513 15.839 -14.956 1.00 95.75 99 SER A N 1
ATOM 721 C CA . SER A 1 99 ? -8.098 16.115 -13.644 1.00 95.75 99 SER A CA 1
ATOM 722 C C . SER A 1 99 ? -9.048 14.983 -13.271 1.00 95.75 99 SER A C 1
ATOM 724 O O . SER A 1 99 ? -9.912 14.634 -14.078 1.00 95.75 99 SER A O 1
ATOM 726 N N . GLU A 1 100 ? -8.869 14.394 -12.091 1.00 96.38 100 GLU A N 1
ATOM 727 C CA . GLU A 1 100 ? -9.699 13.290 -11.598 1.00 96.38 100 GLU A CA 1
ATOM 728 C C . GLU A 1 100 ? -10.141 13.534 -10.158 1.00 96.38 100 GLU A C 1
ATOM 730 O O . GLU A 1 100 ? -9.347 13.909 -9.298 1.00 96.38 100 GLU A O 1
ATOM 735 N N . GLY A 1 101 ? -11.435 13.340 -9.898 1.00 97.19 101 GLY A N 1
ATOM 736 C CA . GLY A 1 101 ? -12.037 13.589 -8.593 1.00 97.19 101 GLY A CA 1
ATOM 737 C C . GLY A 1 101 ? -11.822 12.433 -7.623 1.00 97.19 101 GLY A C 1
ATOM 738 O O . GLY A 1 101 ? -12.198 11.295 -7.898 1.00 97.19 101 GLY A O 1
ATOM 739 N N . HIS A 1 102 ? -11.301 12.749 -6.443 1.00 97.94 102 HIS A N 1
ATOM 740 C CA . HIS A 1 102 ? -11.043 11.807 -5.363 1.00 97.94 102 HIS A CA 1
ATOM 741 C C . HIS A 1 102 ? -11.637 12.288 -4.039 1.00 97.94 102 HIS A C 1
ATOM 743 O O . HIS A 1 102 ? -12.054 13.438 -3.861 1.00 97.94 102 HIS A O 1
ATOM 749 N N . SER A 1 103 ? -11.664 11.382 -3.063 1.00 97.75 103 SER A N 1
ATOM 750 C CA . SER A 1 103 ? -11.916 11.767 -1.678 1.00 97.75 103 SER A CA 1
ATOM 751 C C . SER A 1 103 ? -11.056 10.983 -0.703 1.00 97.75 103 SER A C 1
ATOM 753 O O . SER A 1 103 ? -10.706 9.835 -0.957 1.00 97.75 103 SER A O 1
ATOM 755 N N . LEU A 1 104 ? -10.737 11.617 0.418 1.00 98.00 104 LEU A N 1
ATOM 756 C CA . LEU A 1 104 ? -9.957 11.070 1.518 1.00 98.00 104 LEU A CA 1
ATOM 757 C C . LEU A 1 104 ? -10.815 11.097 2.787 1.00 98.00 104 LEU A C 1
ATOM 759 O O . LEU A 1 104 ? -11.402 12.126 3.112 1.00 98.00 104 LEU A O 1
ATOM 763 N N . GLU A 1 105 ? -10.898 9.971 3.496 1.00 97.75 105 GLU A N 1
ATOM 764 C CA . GLU A 1 105 ? -11.635 9.816 4.760 1.00 97.75 105 GLU A CA 1
ATOM 765 C C . GLU A 1 105 ? -10.692 9.302 5.853 1.00 97.75 105 GLU A C 1
ATOM 767 O O . GLU A 1 105 ? -9.949 8.340 5.634 1.00 97.75 105 GLU A O 1
ATOM 772 N N . ILE A 1 106 ? -10.737 9.917 7.039 1.00 97.81 106 ILE A N 1
ATOM 773 C CA . ILE A 1 106 ? -10.107 9.340 8.232 1.00 97.81 106 ILE A CA 1
ATOM 774 C C . ILE A 1 106 ? -11.030 8.250 8.772 1.00 97.81 106 ILE A C 1
ATOM 776 O O . ILE A 1 106 ? -12.197 8.510 9.052 1.00 97.81 106 ILE A O 1
ATOM 780 N N . VAL A 1 107 ? -10.504 7.032 8.896 1.00 96.69 107 VAL A N 1
ATOM 781 C CA . VAL A 1 107 ? -11.259 5.863 9.386 1.00 96.69 107 VAL A CA 1
ATOM 782 C C . VAL A 1 107 ? -10.811 5.382 10.764 1.00 96.69 107 VAL A C 1
ATOM 784 O O . VAL A 1 107 ? -11.491 4.547 11.357 1.00 96.69 107 VAL A O 1
ATOM 787 N N . ASP A 1 108 ? -9.641 5.830 11.220 1.00 96.31 108 ASP A N 1
ATOM 788 C CA . ASP A 1 108 ? -9.141 5.606 12.575 1.00 96.31 108 ASP A CA 1
ATOM 789 C C . ASP A 1 108 ? -8.129 6.705 12.920 1.00 96.31 108 ASP A C 1
ATOM 791 O O . ASP A 1 108 ? -7.185 6.953 12.157 1.00 96.31 108 ASP A O 1
ATOM 795 N N . LEU A 1 109 ? -8.307 7.344 14.074 1.00 97.56 109 LEU A N 1
ATOM 796 C CA . LEU A 1 109 ? -7.407 8.366 14.599 1.00 97.56 109 LEU A CA 1
ATOM 797 C C . LEU A 1 109 ? -6.912 7.956 15.987 1.00 97.56 109 LEU A C 1
ATOM 799 O O . LEU A 1 109 ? -7.700 7.761 16.909 1.00 97.56 109 LEU A O 1
ATOM 803 N N . GLN A 1 110 ? -5.593 7.846 16.136 1.00 97.62 110 GLN A N 1
ATOM 804 C CA . GLN A 1 110 ? -4.931 7.520 17.400 1.00 97.62 110 GLN A CA 1
ATOM 805 C C . GLN A 1 110 ? -3.991 8.661 17.815 1.00 97.62 110 GLN A C 1
ATOM 807 O O . GLN A 1 110 ? -3.932 9.695 17.157 1.00 97.62 110 GLN A O 1
ATOM 812 N N . LEU A 1 111 ? -3.257 8.492 18.919 1.00 96.94 111 LEU A N 1
ATOM 813 C CA . LEU A 1 111 ? -2.380 9.539 19.463 1.00 96.94 111 LEU A CA 1
ATOM 814 C C . LEU A 1 111 ? -1.189 9.877 18.551 1.00 96.94 111 LEU A C 1
ATOM 816 O O . LEU A 1 111 ? -0.770 11.028 18.501 1.00 96.94 111 LEU A O 1
ATOM 820 N N . ASP A 1 112 ? -0.636 8.888 17.846 1.00 97.50 112 ASP A N 1
ATOM 821 C CA . ASP A 1 112 ? 0.618 9.010 17.089 1.00 97.50 112 ASP A CA 1
ATOM 822 C C . ASP A 1 112 ? 0.499 8.607 15.610 1.00 97.50 112 ASP A C 1
ATOM 824 O O . ASP A 1 112 ? 1.484 8.646 14.863 1.00 97.50 112 ASP A O 1
ATOM 828 N N . LYS A 1 113 ? -0.698 8.207 15.173 1.00 97.88 113 LYS A N 1
ATOM 829 C CA . LYS A 1 113 ? -0.954 7.737 13.812 1.00 97.88 113 LYS A CA 1
ATOM 830 C C . LYS A 1 113 ? -2.400 7.947 13.383 1.00 97.88 113 LYS A C 1
ATOM 832 O O . LYS A 1 113 ? -3.314 8.030 14.202 1.00 97.88 113 LYS A O 1
ATOM 837 N N . VAL A 1 114 ? -2.589 7.939 12.071 1.00 98.44 114 VAL A N 1
ATOM 838 C CA . VAL A 1 114 ? -3.887 8.024 11.405 1.00 98.44 114 VAL A CA 1
ATOM 839 C C . VAL A 1 114 ? -4.004 6.914 10.366 1.00 98.44 114 VAL A C 1
ATOM 841 O O . VAL A 1 114 ? -3.030 6.603 9.674 1.00 98.44 114 VAL A O 1
ATOM 844 N N . THR A 1 115 ? -5.187 6.315 10.248 1.00 97.88 115 THR A N 1
ATOM 845 C CA . THR A 1 115 ? -5.537 5.443 9.124 1.00 97.88 115 THR A CA 1
ATOM 846 C C . THR A 1 115 ? -6.529 6.162 8.228 1.00 97.88 115 THR A C 1
ATOM 848 O O . THR A 1 115 ? -7.557 6.670 8.675 1.00 97.88 115 THR A O 1
ATOM 851 N N . ILE A 1 116 ? -6.193 6.201 6.947 1.00 98.25 116 ILE A N 1
ATOM 852 C CA . ILE A 1 116 ? -6.884 6.962 5.919 1.00 98.25 116 ILE A CA 1
ATOM 853 C C . ILE A 1 116 ? -7.297 6.003 4.805 1.00 98.25 116 ILE A C 1
ATOM 855 O O . ILE A 1 116 ? -6.538 5.094 4.459 1.00 98.25 116 ILE A O 1
ATOM 859 N N . ILE A 1 117 ? -8.476 6.225 4.229 1.00 97.19 117 ILE A N 1
ATOM 860 C CA . ILE A 1 117 ? -8.921 5.585 2.989 1.00 97.19 117 ILE A CA 1
ATOM 861 C C . ILE A 1 117 ? -9.121 6.638 1.895 1.00 97.19 117 ILE A C 1
ATOM 863 O O . ILE A 1 117 ? -9.670 7.710 2.156 1.00 97.19 117 ILE A O 1
ATOM 867 N N . ILE A 1 118 ? -8.662 6.337 0.681 1.00 97.94 118 ILE A N 1
ATOM 868 C CA . ILE A 1 118 ? -8.783 7.207 -0.496 1.00 97.94 118 ILE A CA 1
ATOM 869 C C . ILE A 1 118 ? -9.643 6.511 -1.553 1.00 97.94 118 ILE A C 1
ATOM 871 O O . ILE A 1 118 ? -9.432 5.337 -1.845 1.00 97.94 118 ILE A O 1
ATOM 875 N N . TYR A 1 119 ? -10.612 7.229 -2.113 1.00 96.06 119 TYR A N 1
ATOM 876 C CA . TYR A 1 119 ? -11.584 6.751 -3.103 1.00 96.06 119 TYR A CA 1
ATOM 877 C C . TYR A 1 119 ? -11.326 7.373 -4.491 1.00 96.06 119 TYR A C 1
ATOM 879 O O . TYR A 1 119 ? -10.803 8.492 -4.536 1.00 96.06 119 TYR A O 1
ATOM 887 N N . PRO A 1 120 ? -11.758 6.723 -5.595 1.00 94.25 120 PRO A N 1
ATOM 888 C CA . PRO A 1 120 ? -12.630 5.534 -5.654 1.00 94.25 120 PRO A CA 1
ATOM 889 C C . PRO A 1 120 ? -11.950 4.173 -5.417 1.00 94.25 120 PRO A C 1
ATOM 891 O O . PRO A 1 120 ? -12.624 3.237 -4.988 1.00 94.25 120 PRO A O 1
ATOM 894 N N . GLU A 1 121 ? -10.634 4.051 -5.576 1.00 83.75 121 GLU A N 1
ATOM 895 C CA . GLU A 1 121 ? -9.905 2.769 -5.540 1.00 83.75 121 GLU A CA 1
ATOM 896 C C . GLU A 1 121 ? -9.793 2.146 -4.137 1.00 83.75 121 GLU A C 1
ATOM 898 O O . GLU A 1 121 ? -9.322 1.019 -3.980 1.00 83.75 121 GLU A O 1
ATOM 903 N N . SER A 1 122 ? -10.262 2.849 -3.102 1.00 91.88 122 SER A N 1
ATOM 904 C CA . SER A 1 122 ? -10.272 2.401 -1.703 1.00 91.88 122 SER A CA 1
ATOM 905 C C . SER A 1 122 ? -8.871 2.073 -1.165 1.00 91.88 122 SER A C 1
ATOM 907 O O . SER A 1 122 ? -8.668 1.103 -0.429 1.00 91.88 122 SER A O 1
ATOM 909 N N . VAL A 1 123 ? -7.885 2.907 -1.506 1.00 91.69 123 VAL A N 1
ATOM 910 C CA . VAL A 1 123 ? -6.498 2.769 -1.048 1.00 91.69 123 VAL A CA 1
ATOM 911 C C . VAL A 1 123 ? -6.414 3.115 0.438 1.00 91.69 123 VAL A C 1
ATOM 913 O O . VAL A 1 123 ? -6.628 4.259 0.833 1.00 91.69 123 VAL A O 1
ATOM 916 N N . MET A 1 124 ? -6.090 2.122 1.271 1.00 94.44 124 MET A N 1
ATOM 917 C CA . MET A 1 124 ? -5.957 2.289 2.720 1.00 94.44 124 MET A CA 1
ATOM 918 C C . MET A 1 124 ? -4.492 2.416 3.136 1.00 94.44 124 MET A C 1
ATOM 920 O O . MET A 1 124 ? -3.688 1.506 2.906 1.00 94.44 124 MET A O 1
ATOM 924 N N . ILE A 1 125 ? -4.157 3.517 3.806 1.00 97.06 125 ILE A N 1
ATOM 925 C CA . ILE A 1 125 ? -2.819 3.772 4.340 1.00 97.06 125 ILE A CA 1
ATOM 926 C C . ILE A 1 125 ? -2.873 4.156 5.814 1.00 97.06 125 ILE A C 1
ATOM 928 O O . ILE A 1 125 ? -3.775 4.855 6.264 1.00 97.06 125 ILE A O 1
ATOM 932 N N . THR A 1 126 ? -1.862 3.724 6.560 1.00 96.94 126 THR A N 1
ATOM 933 C CA . THR A 1 126 ? -1.574 4.236 7.901 1.00 96.94 126 THR A CA 1
ATOM 934 C C . THR A 1 126 ? -0.323 5.100 7.817 1.00 96.94 126 THR A C 1
ATOM 936 O O . THR A 1 126 ? 0.652 4.690 7.173 1.00 96.94 126 THR A O 1
ATOM 939 N N . LEU A 1 127 ? -0.380 6.275 8.441 1.00 97.81 127 LEU A N 1
ATOM 940 C CA . LEU A 1 127 ? 0.716 7.235 8.553 1.00 97.81 127 LEU A CA 1
ATOM 941 C C . LEU A 1 127 ? 0.976 7.523 10.030 1.00 97.81 127 LEU A C 1
ATOM 943 O O . LEU A 1 127 ? 0.032 7.780 10.779 1.00 97.81 127 LEU A O 1
ATOM 947 N N . LYS A 1 128 ? 2.242 7.499 10.443 1.00 98.00 128 LYS A N 1
ATOM 948 C CA . LYS A 1 128 ? 2.685 8.056 11.729 1.00 98.00 128 LYS A CA 1
ATOM 949 C C . LYS A 1 128 ? 2.986 9.548 11.608 1.00 98.00 128 LYS A C 1
ATOM 951 O O . LYS A 1 128 ? 3.167 10.057 10.505 1.00 98.00 128 LYS A O 1
ATOM 956 N N . ILE A 1 129 ? 3.057 10.253 12.736 1.00 98.25 129 ILE A N 1
ATOM 957 C CA . ILE A 1 129 ? 3.472 11.665 12.759 1.00 98.25 129 ILE A CA 1
ATOM 958 C C . ILE A 1 129 ? 4.836 11.822 12.060 1.00 98.25 129 ILE A C 1
ATOM 960 O O . ILE A 1 129 ? 5.789 11.108 12.369 1.00 98.25 129 ILE A O 1
ATOM 964 N N . GLY A 1 130 ? 4.908 12.738 11.094 1.00 96.69 130 GLY A N 1
ATOM 965 C CA . GLY A 1 130 ? 6.069 12.997 10.239 1.00 96.69 130 GLY A CA 1
ATOM 966 C C . GLY A 1 130 ? 6.198 12.080 9.014 1.00 96.69 130 GLY A C 1
ATOM 967 O O . GLY A 1 130 ? 6.969 12.390 8.105 1.00 96.69 130 GLY A O 1
ATOM 968 N N . GLU A 1 131 ? 5.448 10.977 8.940 1.00 97.19 131 GLU A N 1
ATOM 969 C CA . GLU A 1 131 ? 5.495 10.032 7.820 1.00 97.19 131 GLU A CA 1
ATOM 970 C C . GLU A 1 131 ? 4.684 10.547 6.625 1.00 97.19 131 GLU A C 1
ATOM 972 O O . GLU A 1 131 ? 3.538 10.983 6.768 1.00 97.19 131 GLU A O 1
ATOM 977 N N . GLY A 1 132 ? 5.271 10.451 5.430 1.00 96.81 132 GLY A N 1
ATOM 978 C CA . GLY A 1 132 ? 4.610 10.750 4.164 1.00 96.81 132 GLY A CA 1
ATOM 979 C C . GLY A 1 132 ? 4.661 9.577 3.191 1.00 96.81 132 GLY A C 1
ATOM 980 O O . GLY A 1 132 ? 5.626 8.812 3.175 1.00 96.81 132 GLY A O 1
ATOM 981 N N . LYS A 1 133 ? 3.632 9.446 2.353 1.00 97.38 133 LYS A N 1
ATOM 982 C CA . LYS A 1 133 ? 3.539 8.438 1.291 1.00 97.38 133 LYS A CA 1
ATOM 983 C C . LYS A 1 133 ? 3.168 9.075 -0.038 1.00 97.38 133 LYS A C 1
ATOM 985 O O . LYS A 1 133 ? 2.339 9.978 -0.091 1.00 97.38 133 LYS A O 1
ATOM 990 N N . LYS A 1 134 ? 3.789 8.568 -1.103 1.00 97.06 134 LYS A N 1
ATOM 991 C CA . LYS A 1 134 ? 3.401 8.821 -2.493 1.00 97.06 134 LYS A CA 1
ATOM 992 C C . LYS A 1 134 ? 2.513 7.673 -2.956 1.00 97.06 134 LYS A C 1
ATOM 994 O O . LYS A 1 134 ? 2.818 6.519 -2.651 1.00 97.06 134 LYS A O 1
ATOM 999 N N . LEU A 1 135 ? 1.425 7.992 -3.638 1.00 96.38 135 LEU A N 1
ATOM 1000 C CA . LEU A 1 135 ? 0.392 7.050 -4.044 1.00 96.38 135 LEU A CA 1
ATOM 1001 C C . LEU A 1 135 ? 0.147 7.188 -5.541 1.00 96.38 135 LEU A C 1
ATOM 1003 O O . LEU A 1 135 ? 0.032 8.301 -6.046 1.00 96.38 135 LEU A O 1
ATOM 1007 N N . ASP A 1 136 ? 0.110 6.042 -6.201 1.00 95.69 136 ASP A N 1
ATOM 1008 C CA . ASP A 1 136 ? -0.366 5.850 -7.568 1.00 95.69 136 ASP A CA 1
ATOM 1009 C C . ASP A 1 136 ? -1.828 5.397 -7.426 1.00 95.69 136 ASP A C 1
ATOM 1011 O O . ASP A 1 136 ? -2.090 4.355 -6.810 1.00 95.69 136 ASP A O 1
ATOM 1015 N N . LEU A 1 137 ? -2.761 6.262 -7.825 1.00 95.19 137 LEU A N 1
ATOM 1016 C CA . LEU A 1 137 ? -4.198 6.077 -7.638 1.00 95.19 137 LEU A CA 1
ATOM 1017 C C . LEU A 1 137 ? -4.839 5.435 -8.871 1.00 95.19 137 LEU A C 1
ATOM 1019 O O . LEU A 1 137 ? -5.756 4.639 -8.698 1.00 95.19 137 LEU A O 1
ATOM 1023 N N . ASP A 1 138 ? -4.339 5.704 -10.081 1.00 92.12 138 ASP A N 1
ATOM 1024 C CA . ASP A 1 138 ? -4.900 5.172 -11.335 1.00 92.12 138 ASP A CA 1
ATOM 1025 C C . ASP A 1 138 ? -4.114 3.978 -11.929 1.00 92.12 138 ASP A C 1
ATOM 1027 O O . ASP A 1 138 ? -4.525 3.378 -12.927 1.00 92.12 138 ASP A O 1
ATOM 1031 N N . SER A 1 139 ? -3.034 3.550 -11.265 1.00 89.06 139 SER A N 1
ATOM 1032 C CA . SER A 1 139 ? -2.134 2.468 -11.685 1.00 89.06 139 SER A CA 1
ATOM 1033 C C . SER A 1 139 ? -1.446 2.713 -13.035 1.00 89.06 139 SER A C 1
ATOM 1035 O O . SER A 1 139 ? -1.148 1.747 -13.754 1.00 89.06 139 SER A O 1
ATOM 1037 N N . ASP A 1 140 ? -1.187 3.975 -13.394 1.00 88.69 140 ASP A N 1
ATOM 1038 C CA . ASP A 1 140 ? -0.510 4.361 -14.637 1.00 88.69 140 ASP A CA 1
ATOM 1039 C C . ASP A 1 140 ? 1.034 4.381 -14.547 1.00 88.69 140 ASP A C 1
ATOM 1041 O O . ASP A 1 140 ? 1.714 4.737 -15.516 1.00 88.69 140 ASP A O 1
ATOM 1045 N N . ASP A 1 141 ? 1.597 3.903 -13.429 1.00 90.25 141 ASP A N 1
ATOM 1046 C CA . ASP A 1 141 ? 3.022 3.965 -13.080 1.00 90.25 141 ASP A CA 1
ATOM 1047 C C . ASP A 1 141 ? 3.545 5.398 -12.833 1.00 90.25 141 ASP A C 1
ATOM 1049 O O . ASP A 1 141 ? 4.761 5.643 -12.902 1.00 90.25 141 ASP A O 1
ATOM 1053 N N . PHE A 1 142 ? 2.668 6.345 -12.502 1.00 93.25 142 PHE A N 1
ATOM 1054 C CA . PHE A 1 142 ? 3.016 7.640 -11.930 1.00 93.25 142 PHE A CA 1
ATOM 1055 C C . PHE A 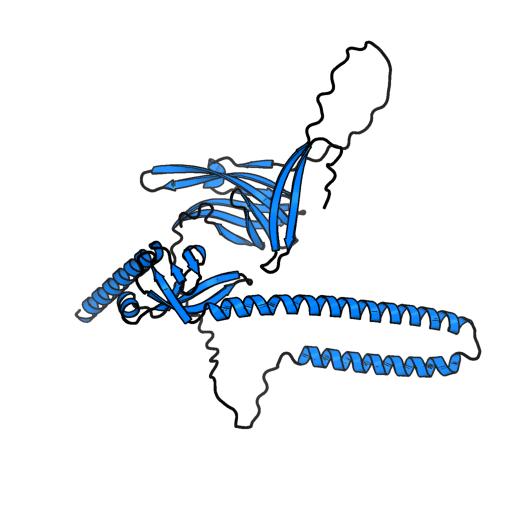1 142 ? 2.370 7.800 -10.553 1.00 93.25 142 PHE A C 1
ATOM 1057 O O . PHE A 1 142 ? 1.310 7.278 -10.249 1.00 93.25 142 PHE A O 1
ATOM 1064 N N . TYR A 1 143 ? 3.058 8.504 -9.661 1.00 96.06 143 TYR A N 1
ATOM 1065 C CA . TYR A 1 143 ? 2.451 8.936 -8.415 1.00 96.06 143 TYR A CA 1
ATOM 1066 C C . TYR A 1 143 ? 1.577 10.160 -8.678 1.00 96.06 143 TYR A C 1
ATOM 1068 O O . TYR A 1 143 ? 2.081 11.150 -9.214 1.00 96.06 143 TYR A O 1
ATOM 1076 N N . ASP A 1 144 ? 0.336 10.101 -8.201 1.00 97.12 144 ASP A N 1
ATOM 1077 C CA . ASP A 1 144 ? -0.698 11.133 -8.337 1.00 97.12 144 ASP A CA 1
ATOM 1078 C C . ASP A 1 144 ? -0.827 12.006 -7.095 1.00 97.12 144 ASP A C 1
ATOM 1080 O O . ASP A 1 144 ? -1.192 13.184 -7.157 1.00 97.12 144 ASP A O 1
ATOM 1084 N N . LEU A 1 145 ? -0.540 11.418 -5.932 1.00 97.50 145 LEU A N 1
ATOM 1085 C CA . LEU A 1 145 ? -0.828 12.032 -4.645 1.00 97.50 145 LEU A CA 1
ATOM 1086 C C . LEU A 1 145 ? 0.308 11.815 -3.652 1.00 97.50 145 LEU A C 1
ATOM 1088 O O . LEU A 1 145 ? 0.807 10.706 -3.469 1.00 97.50 145 LEU A O 1
ATOM 1092 N N . TYR A 1 146 ? 0.681 12.880 -2.956 1.00 97.75 146 TYR A N 1
ATOM 1093 C CA . TYR A 1 146 ? 1.524 12.835 -1.775 1.00 97.75 146 TYR A CA 1
ATOM 1094 C C . TYR A 1 146 ? 0.709 13.228 -0.546 1.00 97.75 146 TYR A C 1
ATOM 1096 O O . TYR A 1 146 ? 0.099 14.299 -0.508 1.00 97.75 146 TYR A O 1
ATOM 1104 N N . VAL A 1 147 ? 0.722 12.363 0.465 1.00 98.19 147 VAL A N 1
ATOM 1105 C CA . VAL A 1 147 ? 0.010 12.566 1.730 1.00 98.19 147 VAL A CA 1
ATOM 1106 C C . VAL A 1 147 ? 0.993 12.418 2.881 1.00 98.19 147 VAL A C 1
ATOM 1108 O O . VAL A 1 147 ? 1.737 11.439 2.922 1.00 98.19 147 VAL A O 1
ATOM 1111 N N . ARG A 1 148 ? 0.995 13.359 3.828 1.00 98.50 148 ARG A N 1
ATOM 1112 C CA . ARG A 1 148 ? 1.831 13.315 5.038 1.00 98.50 148 ARG A CA 1
ATOM 1113 C C . ARG A 1 148 ? 1.024 13.696 6.271 1.00 98.50 148 ARG A C 1
ATOM 1115 O O . ARG A 1 148 ? 0.226 14.626 6.224 1.00 98.50 148 ARG A O 1
ATOM 1122 N N . LEU A 1 149 ? 1.255 13.000 7.381 1.00 98.56 149 LEU A N 1
ATOM 1123 C CA . LEU A 1 149 ? 0.715 13.396 8.679 1.00 98.56 149 LEU A CA 1
ATOM 1124 C C . LEU A 1 149 ? 1.705 14.349 9.360 1.00 98.56 149 LEU A C 1
ATOM 1126 O O . LEU A 1 149 ? 2.790 13.928 9.745 1.00 98.56 149 LEU A O 1
ATOM 1130 N N . GLU A 1 150 ? 1.345 15.622 9.518 1.00 98.44 150 GLU A N 1
ATOM 1131 C CA . GLU A 1 150 ? 2.212 16.620 10.166 1.00 98.44 150 GLU A CA 1
ATOM 1132 C C . GLU A 1 150 ? 2.205 16.470 11.686 1.00 98.44 150 GLU A C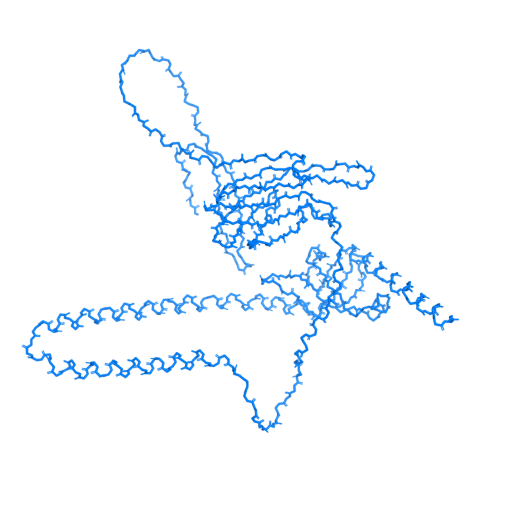 1
ATOM 1134 O O . GLU A 1 150 ? 3.252 16.395 12.321 1.00 98.44 150 GLU A O 1
ATOM 1139 N N . LYS A 1 151 ? 1.006 16.436 12.274 1.00 98.50 151 LYS A N 1
ATOM 1140 C CA . LYS A 1 151 ? 0.780 16.333 13.718 1.00 98.50 151 LYS A CA 1
ATOM 1141 C C . LYS A 1 151 ? -0.652 15.900 14.018 1.00 98.50 151 LYS A C 1
ATOM 1143 O O . LYS A 1 151 ? -1.519 15.941 13.142 1.00 98.50 151 LYS A O 1
ATOM 1148 N N . ILE A 1 152 ? -0.897 15.524 15.270 1.00 98.31 152 ILE A N 1
ATOM 1149 C CA . ILE A 1 152 ? -2.231 15.267 15.814 1.00 98.31 152 ILE A CA 1
ATOM 1150 C C . ILE A 1 152 ? -2.390 16.142 17.056 1.00 98.31 152 ILE A C 1
ATOM 1152 O O . ILE A 1 152 ? -1.586 16.054 17.980 1.00 98.31 152 ILE A O 1
ATOM 1156 N N . GLU A 1 153 ? -3.405 17.001 17.073 1.00 98.19 153 GLU A N 1
ATOM 1157 C CA . GLU A 1 153 ? -3.715 17.863 18.217 1.00 98.19 153 GLU A CA 1
ATOM 1158 C C . GLU A 1 153 ? -5.225 17.945 18.422 1.00 98.19 153 GLU A C 1
ATOM 1160 O O . GLU A 1 153 ? -5.994 17.979 17.464 1.00 98.19 153 GLU A O 1
ATOM 1165 N N . ASN A 1 154 ? -5.670 17.948 19.681 1.00 97.19 154 ASN A N 1
ATOM 1166 C CA . ASN A 1 154 ? -7.090 18.064 20.035 1.00 97.19 154 ASN A CA 1
ATOM 1167 C C . ASN A 1 154 ? -7.999 17.042 19.319 1.00 97.19 154 ASN A C 1
ATOM 1169 O O . ASN A 1 154 ? -9.100 17.381 18.883 1.00 97.19 154 ASN A O 1
ATOM 1173 N N . ASN A 1 155 ? -7.524 15.796 19.185 1.00 96.38 155 ASN A N 1
ATOM 1174 C CA . ASN A 1 155 ? -8.198 14.719 18.450 1.00 96.38 155 ASN A CA 1
ATOM 1175 C C . ASN A 1 155 ? -8.509 15.077 16.981 1.00 96.38 155 ASN A C 1
ATOM 1177 O O . ASN A 1 155 ? -9.547 14.696 16.437 1.00 96.38 155 ASN A O 1
ATOM 1181 N N . LYS A 1 156 ? -7.618 15.848 16.348 1.00 98.19 156 LYS A N 1
ATOM 1182 C CA . LYS A 1 156 ? -7.646 16.168 14.920 1.00 98.19 156 LYS A CA 1
ATOM 1183 C C . LYS A 1 156 ? -6.286 15.894 14.298 1.00 98.19 156 LYS A C 1
ATOM 1185 O O . LYS A 1 156 ? -5.254 16.238 14.873 1.00 98.19 156 LYS A O 1
ATOM 1190 N N . ALA A 1 157 ? -6.286 15.305 13.113 1.00 98.31 157 ALA A N 1
ATOM 1191 C CA . ALA A 1 157 ? -5.085 15.092 12.326 1.00 98.31 157 ALA A CA 1
ATOM 1192 C C . ALA A 1 157 ? -4.846 16.271 11.382 1.00 98.31 157 ALA A C 1
ATOM 1194 O O . ALA A 1 157 ? -5.764 16.723 10.701 1.00 98.31 157 ALA A O 1
ATOM 1195 N N . HIS A 1 158 ? -3.599 16.730 11.316 1.00 98.62 158 HIS A N 1
ATOM 1196 C CA . HIS A 1 158 ? -3.139 17.734 10.363 1.00 98.62 158 HIS A CA 1
ATOM 1197 C C . HIS A 1 158 ? -2.511 17.004 9.177 1.00 98.62 158 HIS A C 1
ATOM 1199 O O . HIS A 1 158 ? -1.346 16.605 9.226 1.00 98.62 158 HIS A O 1
ATOM 1205 N N . ILE A 1 159 ? -3.305 16.779 8.134 1.00 98.56 159 ILE A N 1
ATOM 1206 C CA . ILE A 1 159 ? -2.908 16.024 6.947 1.00 98.56 159 ILE A CA 1
ATOM 1207 C C . ILE A 1 159 ? -2.462 16.994 5.861 1.00 98.56 159 ILE A C 1
ATOM 1209 O O . ILE A 1 159 ? -3.264 17.772 5.352 1.00 98.56 159 ILE A O 1
ATOM 1213 N N . TYR A 1 160 ? -1.191 16.929 5.481 1.00 98.56 160 TYR A N 1
ATOM 1214 C CA . TYR A 1 160 ? -0.688 17.590 4.285 1.00 98.56 160 TYR A CA 1
ATOM 1215 C C . TYR A 1 160 ? -1.034 16.755 3.051 1.00 98.56 160 TYR A C 1
ATOM 1217 O O . TYR A 1 160 ? -0.699 15.570 2.991 1.00 98.56 160 TYR A O 1
ATOM 1225 N N . ILE A 1 161 ? -1.691 17.373 2.071 1.00 98.31 161 ILE A N 1
ATOM 1226 C CA . ILE A 1 161 ? -2.143 16.742 0.828 1.00 98.31 161 ILE A CA 1
ATOM 1227 C C . ILE A 1 161 ? -1.595 17.552 -0.340 1.00 98.31 161 ILE A C 1
ATOM 1229 O O . ILE A 1 161 ? -1.774 18.770 -0.372 1.00 98.31 161 ILE A O 1
ATOM 1233 N N . LYS A 1 162 ? -0.952 16.888 -1.301 1.00 98.06 162 LYS A N 1
ATOM 1234 C CA . LYS A 1 162 ? -0.427 17.519 -2.514 1.00 98.06 162 LYS A CA 1
ATOM 1235 C C . LYS A 1 162 ? -0.583 16.609 -3.727 1.00 98.06 162 LYS A C 1
ATOM 1237 O O . LYS A 1 162 ? -0.145 15.462 -3.680 1.00 98.06 162 LYS A O 1
ATOM 1242 N N . SER A 1 163 ? -1.130 17.131 -4.823 1.00 97.19 163 SER A N 1
ATOM 1243 C CA . SER A 1 163 ? -1.115 16.428 -6.109 1.00 97.19 163 SER A CA 1
ATOM 1244 C C . SER A 1 163 ? 0.299 16.452 -6.680 1.00 97.19 163 SER A C 1
ATOM 1246 O O . SER A 1 163 ? 0.963 17.492 -6.696 1.00 97.19 163 SER A O 1
ATOM 1248 N N . ILE A 1 164 ? 0.762 15.305 -7.154 1.00 96.31 164 ILE A N 1
ATOM 1249 C CA . ILE A 1 164 ? 2.063 15.143 -7.802 1.00 96.31 164 ILE A CA 1
ATOM 1250 C C . ILE A 1 164 ? 1.880 14.404 -9.131 1.00 96.31 164 ILE A C 1
ATOM 1252 O O . ILE A 1 164 ? 0.821 13.855 -9.396 1.00 96.31 164 ILE A O 1
ATOM 1256 N N . TYR A 1 165 ? 2.892 14.461 -9.993 1.00 95.19 165 TYR A N 1
ATOM 1257 C CA . TYR A 1 165 ? 2.959 13.653 -11.210 1.00 95.19 165 TYR A CA 1
ATOM 1258 C C . TYR A 1 165 ? 4.412 13.238 -11.411 1.00 95.19 165 TYR A C 1
ATOM 1260 O O . TYR A 1 165 ? 5.211 13.936 -12.039 1.00 95.19 165 TYR A O 1
ATOM 1268 N N . GLU A 1 166 ? 4.788 12.141 -10.765 1.00 93.19 166 GLU A N 1
ATOM 1269 C CA . GLU A 1 166 ? 6.164 11.652 -10.734 1.00 93.19 166 GLU A CA 1
ATOM 1270 C C . GLU A 1 166 ? 6.210 10.206 -11.204 1.00 93.19 166 GLU A C 1
ATOM 1272 O O . GLU A 1 166 ? 5.498 9.365 -10.673 1.00 93.19 166 GLU A O 1
ATOM 1277 N N . ASN A 1 167 ? 7.075 9.887 -12.166 1.00 91.62 167 ASN A N 1
ATOM 1278 C CA . ASN A 1 167 ? 7.208 8.509 -12.630 1.00 91.62 167 ASN A CA 1
ATOM 1279 C C . ASN A 1 167 ? 7.642 7.602 -11.469 1.00 91.62 167 ASN A C 1
ATOM 1281 O O . ASN A 1 167 ? 8.627 7.909 -10.784 1.00 91.62 167 ASN A O 1
ATOM 1285 N N . VAL A 1 168 ? 6.965 6.465 -11.291 1.00 89.44 168 VAL A N 1
ATOM 1286 C CA . VAL A 1 168 ? 7.362 5.400 -10.363 1.00 89.44 168 VAL A CA 1
ATOM 1287 C C . VAL A 1 168 ? 8.636 4.763 -10.916 1.00 89.44 168 VAL A C 1
ATOM 1289 O O . VAL A 1 168 ? 8.645 3.693 -11.521 1.00 89.44 168 VAL A O 1
ATOM 1292 N N . THR A 1 169 ? 9.762 5.456 -10.760 1.00 81.06 169 THR A N 1
ATOM 1293 C CA . THR A 1 169 ? 11.032 4.972 -11.282 1.00 81.06 169 THR A CA 1
ATOM 1294 C C . THR A 1 169 ? 11.440 3.794 -10.402 1.00 81.06 169 THR A C 1
ATOM 1296 O O . THR A 1 169 ? 11.795 3.973 -9.239 1.00 81.06 169 THR A O 1
ATOM 1299 N N . ASP A 1 170 ? 11.359 2.575 -10.939 1.00 60.06 170 ASP A N 1
ATOM 1300 C CA . ASP A 1 170 ? 11.612 1.295 -10.250 1.00 60.06 170 ASP A CA 1
ATOM 1301 C C . ASP A 1 170 ? 13.099 1.069 -9.873 1.00 60.06 170 ASP A C 1
ATOM 1303 O O . ASP A 1 170 ? 13.651 -0.026 -10.012 1.00 60.06 170 ASP A O 1
ATOM 1307 N N . ILE A 1 171 ? 13.812 2.099 -9.414 1.00 49.84 171 ILE A N 1
ATOM 1308 C CA . ILE A 1 171 ? 15.232 1.987 -9.082 1.00 49.84 171 ILE A CA 1
ATOM 1309 C C . ILE A 1 171 ? 15.600 2.857 -7.882 1.00 49.84 171 ILE A C 1
ATOM 1311 O O . ILE A 1 171 ? 16.355 3.819 -7.991 1.00 49.84 171 ILE A O 1
ATOM 1315 N N . THR A 1 172 ? 15.200 2.417 -6.694 1.00 47.25 172 THR A N 1
ATOM 1316 C CA . THR A 1 172 ? 16.188 2.407 -5.615 1.00 47.25 172 THR A CA 1
ATOM 1317 C C . THR A 1 172 ? 17.054 1.175 -5.885 1.00 47.25 172 THR A C 1
ATOM 1319 O O . THR A 1 172 ? 16.574 0.052 -5.700 1.00 47.25 172 THR A O 1
ATOM 1322 N N . PRO A 1 173 ? 18.297 1.288 -6.400 1.00 47.47 173 PRO A N 1
ATOM 1323 C CA . PRO A 1 173 ? 19.242 0.207 -6.162 1.00 47.47 173 PRO A CA 1
ATOM 1324 C C . PRO A 1 173 ? 19.213 -0.021 -4.653 1.00 47.47 173 PRO A C 1
ATOM 1326 O O . PRO A 1 173 ? 19.371 0.945 -3.908 1.00 47.47 173 PRO A O 1
ATOM 1329 N N . LEU A 1 174 ? 18.923 -1.249 -4.207 1.00 46.44 174 LEU A N 1
ATOM 1330 C CA . LEU A 1 174 ? 19.169 -1.603 -2.817 1.00 46.44 174 LEU A CA 1
ATOM 1331 C C . LEU A 1 174 ? 20.600 -1.147 -2.533 1.00 46.44 174 LEU A C 1
ATOM 1333 O O . LEU A 1 174 ? 21.544 -1.694 -3.104 1.00 46.44 174 LEU A O 1
ATOM 1337 N N . SER A 1 175 ? 20.740 -0.103 -1.721 1.00 43.34 175 SER A N 1
ATOM 1338 C CA . SER A 1 175 ? 21.943 0.056 -0.934 1.00 43.34 175 SER A CA 1
ATOM 1339 C C . SER A 1 175 ? 22.009 -1.238 -0.142 1.00 43.34 175 SER A C 1
ATOM 1341 O O . SER A 1 175 ? 21.125 -1.512 0.672 1.00 43.34 175 SER A O 1
ATOM 1343 N N . GLU A 1 176 ? 22.950 -2.106 -0.508 1.00 45.28 176 GLU A N 1
ATOM 1344 C CA . GLU A 1 176 ? 23.341 -3.247 0.302 1.00 45.28 176 GLU A CA 1
ATOM 1345 C C . GLU A 1 176 ? 23.836 -2.675 1.631 1.00 45.28 176 GLU A C 1
ATOM 1347 O O . GLU A 1 176 ? 25.021 -2.441 1.832 1.00 45.28 176 GLU A O 1
ATOM 1352 N N . THR A 1 177 ? 22.918 -2.416 2.558 1.00 39.97 177 THR A N 1
ATOM 1353 C CA . THR A 1 177 ? 23.259 -2.506 3.967 1.00 39.97 177 THR A CA 1
ATOM 1354 C C . THR A 1 177 ? 23.421 -3.997 4.216 1.00 39.97 177 THR A C 1
ATOM 1356 O O . THR A 1 177 ? 22.447 -4.722 4.424 1.00 39.97 177 THR A O 1
ATOM 1359 N N . GLU A 1 178 ? 24.655 -4.472 4.036 1.00 39.59 178 GLU A N 1
ATOM 1360 C CA . GLU A 1 178 ? 25.099 -5.818 4.369 1.00 39.59 178 GLU A CA 1
ATOM 1361 C C . GLU A 1 178 ? 24.768 -6.123 5.837 1.00 39.59 178 GLU A C 1
ATOM 1363 O O . GLU A 1 178 ? 25.593 -5.956 6.725 1.00 39.59 178 GLU A O 1
ATOM 1368 N N . ASN A 1 179 ? 23.573 -6.645 6.107 1.00 41.84 179 ASN A N 1
ATOM 1369 C CA . ASN A 1 179 ? 23.395 -7.573 7.215 1.00 41.84 179 ASN A CA 1
ATOM 1370 C C . ASN A 1 179 ? 23.700 -8.967 6.676 1.00 41.84 179 ASN A C 1
ATOM 1372 O O . ASN A 1 179 ? 22.828 -9.733 6.263 1.00 41.84 179 ASN A O 1
ATOM 1376 N N . LYS A 1 180 ? 25.000 -9.262 6.635 1.00 41.34 180 LYS A N 1
ATOM 1377 C CA . LYS A 1 180 ? 25.549 -10.589 6.382 1.00 41.34 180 LYS A CA 1
ATOM 1378 C C . LYS A 1 180 ? 25.251 -11.480 7.590 1.00 41.34 180 LYS A C 1
ATOM 1380 O O . LYS A 1 180 ? 26.124 -11.743 8.406 1.00 41.34 180 LYS A O 1
ATOM 1385 N N . THR A 1 181 ? 24.023 -11.976 7.701 1.00 39.34 181 THR A N 1
ATOM 1386 C CA . THR A 1 181 ? 23.735 -13.151 8.532 1.00 39.34 181 THR A CA 1
ATOM 1387 C C . THR A 1 181 ? 23.765 -14.366 7.616 1.00 39.34 181 THR A C 1
ATOM 1389 O O . THR A 1 181 ? 22.801 -14.692 6.924 1.00 39.34 181 THR A O 1
ATOM 1392 N N . ALA A 1 182 ? 24.939 -14.987 7.535 1.00 38.69 182 ALA A N 1
ATOM 1393 C CA . ALA A 1 182 ? 25.136 -16.229 6.812 1.00 38.69 182 ALA A CA 1
ATOM 1394 C C . ALA A 1 182 ? 24.362 -17.355 7.516 1.00 38.69 182 ALA A C 1
ATOM 1396 O O . ALA A 1 182 ? 24.772 -17.829 8.568 1.00 38.69 182 ALA A O 1
ATOM 1397 N N . PHE A 1 183 ? 23.257 -17.809 6.923 1.00 37.12 183 PHE A N 1
ATOM 1398 C CA . PHE A 1 183 ? 22.744 -19.152 7.188 1.00 37.12 183 PHE A CA 1
ATOM 1399 C C . PHE A 1 183 ? 23.557 -20.134 6.345 1.00 37.12 183 PHE A C 1
ATOM 1401 O O . PHE A 1 183 ? 23.235 -20.408 5.186 1.00 37.12 183 PHE A O 1
ATOM 1408 N N . ALA A 1 184 ? 24.653 -20.618 6.925 1.00 41.91 184 ALA A N 1
ATOM 1409 C CA . ALA A 1 184 ? 25.292 -21.843 6.482 1.00 41.91 184 ALA A CA 1
ATOM 1410 C C . ALA A 1 184 ? 24.434 -23.019 6.970 1.00 41.91 184 ALA A C 1
ATOM 1412 O O . ALA A 1 184 ? 24.216 -23.199 8.165 1.00 41.91 184 ALA A O 1
ATOM 1413 N N . ASN A 1 185 ? 23.910 -23.794 6.023 1.00 57.66 185 ASN A N 1
ATOM 1414 C CA . ASN A 1 185 ? 23.514 -25.169 6.284 1.00 57.66 185 ASN A CA 1
ATOM 1415 C C . ASN A 1 185 ? 24.803 -25.945 6.564 1.00 57.66 185 ASN A C 1
ATOM 1417 O O . ASN A 1 185 ? 25.542 -26.195 5.616 1.00 57.66 185 ASN A O 1
ATOM 1421 N N . GLU A 1 186 ? 25.046 -26.351 7.807 1.00 35.41 186 GLU A N 1
ATOM 1422 C CA . GLU A 1 186 ? 25.945 -27.470 8.068 1.00 35.41 186 GLU A CA 1
ATOM 1423 C C . GLU A 1 186 ? 25.501 -28.312 9.261 1.00 35.41 186 GLU A C 1
ATOM 1425 O O . GLU A 1 186 ? 25.004 -27.838 10.283 1.00 35.41 186 GLU A O 1
ATOM 1430 N N . THR A 1 187 ? 25.620 -29.607 9.016 1.00 37.22 187 THR A N 1
ATOM 1431 C CA . THR A 1 187 ? 25.281 -30.736 9.860 1.00 37.22 187 THR A CA 1
ATOM 1432 C C . THR A 1 187 ? 26.174 -30.788 11.099 1.00 37.22 187 THR A C 1
ATOM 1434 O O . THR A 1 187 ? 27.368 -30.522 11.047 1.00 37.22 187 THR A O 1
ATOM 1437 N N . ILE A 1 188 ? 25.543 -31.185 12.200 1.00 41.47 188 ILE A N 1
ATOM 1438 C CA . ILE A 1 188 ? 26.060 -31.495 13.538 1.00 41.47 188 ILE A CA 1
ATOM 1439 C C . ILE A 1 188 ? 27.436 -32.189 13.531 1.00 41.47 188 ILE A C 1
ATOM 1441 O O . ILE A 1 188 ? 27.553 -33.295 13.010 1.00 41.47 188 ILE A O 1
ATOM 1445 N N . SER A 1 189 ? 28.421 -31.597 14.221 1.00 41.66 189 SER A N 1
ATOM 1446 C CA . SER A 1 189 ? 29.173 -32.205 15.343 1.00 41.66 189 SER A CA 1
ATOM 1447 C C . SER A 1 189 ? 30.323 -31.281 15.777 1.00 41.66 189 SER A C 1
ATOM 1449 O O . SER A 1 189 ? 31.224 -31.023 14.985 1.00 41.66 189 SER A O 1
ATOM 1451 N N . GLY A 1 190 ? 30.332 -30.814 17.032 1.00 36.50 190 GLY A N 1
ATOM 1452 C CA . GLY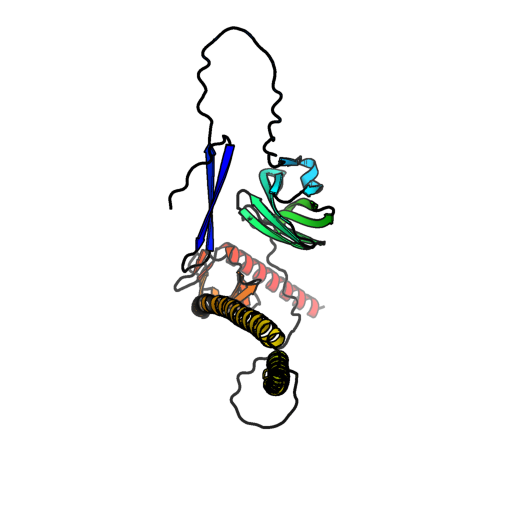 A 1 190 ? 31.502 -30.133 17.608 1.00 36.50 190 GLY A CA 1
ATOM 1453 C C . GLY A 1 190 ? 31.197 -29.118 18.711 1.00 36.50 190 GLY A C 1
ATOM 1454 O O . GLY A 1 190 ? 30.644 -28.056 18.463 1.00 36.50 190 GLY A O 1
ATOM 1455 N N . THR A 1 191 ? 31.582 -29.481 19.928 1.00 44.28 191 THR A N 1
ATOM 1456 C CA . THR A 1 191 ? 31.483 -28.797 21.225 1.00 44.28 191 THR A CA 1
ATOM 1457 C C . THR A 1 191 ? 32.295 -27.492 21.318 1.00 44.28 191 THR A C 1
ATOM 1459 O O . THR A 1 191 ? 33.467 -27.511 20.961 1.00 44.28 191 THR A O 1
ATOM 1462 N N . ALA A 1 192 ? 31.707 -26.423 21.886 1.00 39.12 192 ALA A N 1
ATOM 1463 C CA . ALA A 1 192 ? 32.254 -25.545 22.950 1.00 39.12 192 ALA A CA 1
ATOM 1464 C C . ALA A 1 192 ? 31.755 -24.078 22.869 1.00 39.12 192 ALA A C 1
ATOM 1466 O O . ALA A 1 192 ? 31.992 -23.375 21.895 1.00 39.12 192 ALA A O 1
ATOM 1467 N N . ASN A 1 193 ? 31.071 -23.680 23.950 1.00 52.16 193 ASN A N 1
ATOM 1468 C CA . ASN A 1 193 ? 30.752 -22.359 24.515 1.00 52.16 193 ASN A CA 1
ATOM 1469 C C . ASN A 1 193 ? 31.173 -21.063 23.793 1.00 52.16 193 ASN A C 1
ATOM 1471 O O . ASN A 1 193 ? 32.341 -20.692 23.843 1.00 52.16 193 ASN A O 1
ATOM 1475 N N . GLU A 1 194 ? 30.168 -20.270 23.396 1.00 40.38 194 GLU A N 1
ATOM 1476 C CA . GLU A 1 194 ? 30.001 -18.880 23.863 1.00 40.38 194 GLU A CA 1
ATOM 1477 C C . GLU A 1 194 ? 28.529 -18.437 23.677 1.00 40.38 194 GLU A C 1
ATOM 1479 O O . GLU A 1 194 ? 27.970 -18.526 22.583 1.00 40.38 194 GLU A O 1
ATOM 1484 N N . GLU A 1 195 ? 27.857 -18.050 24.769 1.00 39.34 195 GLU A N 1
ATOM 1485 C CA . GLU A 1 195 ? 26.418 -17.745 24.820 1.00 39.34 195 GLU A CA 1
ATOM 1486 C C . GLU A 1 195 ? 26.106 -16.293 24.416 1.00 39.34 195 GLU A C 1
ATOM 1488 O O . GLU A 1 195 ? 26.556 -15.340 25.046 1.00 39.34 195 GLU A O 1
ATOM 1493 N N . ILE A 1 196 ? 25.230 -16.134 23.419 1.00 38.88 196 ILE A N 1
ATOM 1494 C CA . ILE A 1 196 ? 24.482 -14.901 23.123 1.00 38.88 196 ILE A CA 1
ATOM 1495 C C . ILE A 1 196 ? 23.016 -15.161 23.527 1.00 38.88 196 ILE A C 1
ATOM 1497 O O . ILE A 1 196 ? 22.479 -16.223 23.192 1.00 38.88 196 ILE A O 1
ATOM 1501 N N . PRO A 1 197 ? 22.349 -14.246 24.262 1.00 40.97 197 PRO A N 1
ATOM 1502 C CA . PRO A 1 197 ? 21.129 -14.549 25.003 1.00 40.97 197 PRO A CA 1
ATOM 1503 C C . PRO A 1 197 ? 19.951 -14.791 24.061 1.00 40.97 197 PRO A C 1
ATOM 1505 O O . PRO A 1 197 ? 19.484 -13.907 23.343 1.00 40.97 197 PRO A O 1
ATOM 1508 N N . SER A 1 198 ? 19.468 -16.029 24.085 1.00 43.50 198 SER A N 1
ATOM 1509 C CA . SER A 1 198 ? 18.260 -16.459 23.395 1.00 43.50 198 SER A CA 1
ATOM 1510 C C . SER A 1 198 ? 17.004 -16.018 24.153 1.00 43.50 198 SER A C 1
ATOM 1512 O O . SER A 1 198 ? 17.020 -15.798 25.363 1.00 43.50 198 SER A O 1
ATOM 1514 N N . GLU A 1 199 ? 15.885 -15.971 23.431 1.00 50.78 199 GLU A N 1
ATOM 1515 C CA . GLU A 1 199 ? 14.486 -15.736 23.841 1.00 50.78 199 GLU A CA 1
ATOM 1516 C C . GLU A 1 199 ? 13.954 -16.665 24.972 1.00 50.78 199 GLU A C 1
ATOM 1518 O O . GLU A 1 199 ? 12.750 -16.768 25.216 1.00 50.78 199 GLU A O 1
ATOM 1523 N N . THR A 1 200 ? 14.841 -17.362 25.684 1.00 48.47 200 THR A N 1
ATOM 1524 C CA . THR A 1 200 ? 14.574 -18.193 26.862 1.00 48.47 200 THR A CA 1
ATOM 1525 C C . THR A 1 200 ? 14.341 -17.378 28.137 1.00 48.47 200 THR A C 1
ATOM 1527 O O . THR A 1 200 ? 13.730 -17.905 29.071 1.00 48.47 200 THR A O 1
ATOM 1530 N N . THR A 1 201 ? 14.728 -16.098 28.180 1.00 49.12 201 THR A N 1
ATOM 1531 C CA . THR A 1 201 ? 14.559 -15.242 29.371 1.00 49.12 201 THR A CA 1
ATOM 1532 C C . THR A 1 201 ? 13.091 -15.073 29.756 1.00 49.12 201 THR A C 1
ATOM 1534 O O . THR A 1 201 ? 12.743 -15.287 30.912 1.00 49.12 201 THR A O 1
ATOM 1537 N N . LEU A 1 202 ? 12.188 -14.858 28.791 1.00 51.53 202 LEU A N 1
ATOM 1538 C CA . LEU A 1 202 ? 10.762 -14.695 29.098 1.00 51.53 202 LEU A CA 1
ATOM 1539 C C . LEU A 1 202 ? 10.126 -15.989 29.641 1.00 51.53 202 LEU A C 1
ATOM 1541 O O . LEU A 1 202 ? 9.254 -15.945 30.504 1.00 51.53 202 LEU A O 1
ATOM 1545 N N . SER A 1 203 ? 10.564 -17.158 29.158 1.00 66.25 203 SER A N 1
ATOM 1546 C CA . SER A 1 203 ? 10.103 -18.464 29.660 1.00 66.25 203 SER A CA 1
ATOM 1547 C C . SER A 1 203 ? 10.598 -18.720 31.083 1.00 66.25 203 SER A C 1
ATOM 1549 O O . SER A 1 203 ? 9.855 -19.244 31.916 1.00 66.25 203 SER A O 1
ATOM 1551 N N . ASN A 1 204 ? 11.853 -18.370 31.357 1.00 70.81 204 ASN A N 1
ATOM 1552 C CA . ASN A 1 204 ? 12.481 -18.632 32.644 1.00 70.81 204 ASN A CA 1
ATOM 1553 C C . ASN A 1 204 ? 11.989 -17.651 33.713 1.00 70.81 204 ASN A C 1
ATOM 1555 O O . ASN A 1 204 ? 11.678 -18.090 34.817 1.00 70.81 204 ASN A O 1
ATOM 1559 N N . ASP A 1 205 ? 11.760 -16.385 33.364 1.00 73.19 205 ASP A N 1
ATOM 1560 C CA . ASP A 1 205 ? 11.129 -15.408 34.257 1.00 73.19 205 ASP A CA 1
ATOM 1561 C C . ASP A 1 205 ? 9.683 -15.791 34.587 1.00 73.19 205 ASP A C 1
ATOM 1563 O O . ASP A 1 205 ? 9.258 -15.694 35.742 1.00 73.19 205 ASP A O 1
ATOM 1567 N N . LEU A 1 206 ? 8.930 -16.328 33.618 1.00 69.19 206 LEU A N 1
ATOM 1568 C CA . LEU A 1 206 ? 7.572 -16.819 33.872 1.00 69.19 206 LEU A CA 1
ATOM 1569 C C . LEU A 1 206 ? 7.563 -18.064 34.777 1.00 69.19 206 LEU A C 1
ATOM 1571 O O . LEU A 1 206 ? 6.703 -18.200 35.644 1.00 69.19 206 LEU A O 1
ATOM 1575 N N . LYS A 1 207 ? 8.523 -18.981 34.606 1.00 75.62 207 LYS A N 1
ATOM 1576 C CA . LYS A 1 207 ? 8.664 -20.169 35.468 1.00 75.62 207 LYS A CA 1
ATOM 1577 C C . LYS A 1 207 ? 9.100 -19.793 36.882 1.00 75.62 207 LYS A C 1
ATOM 1579 O O . LYS A 1 207 ? 8.545 -20.321 37.845 1.00 75.62 207 LYS A O 1
ATOM 1584 N N . ASN A 1 208 ? 10.038 -18.859 37.010 1.00 76.25 208 ASN A N 1
ATOM 1585 C CA . ASN A 1 208 ? 10.521 -18.381 38.299 1.00 76.25 208 ASN A CA 1
ATOM 1586 C C . ASN A 1 208 ? 9.405 -17.655 39.061 1.00 76.25 208 ASN A C 1
ATOM 1588 O O . ASN A 1 208 ? 9.163 -17.976 40.224 1.00 76.25 208 ASN A O 1
ATOM 1592 N N . THR A 1 209 ? 8.643 -16.781 38.399 1.00 78.25 209 THR A N 1
ATOM 1593 C CA . THR A 1 209 ? 7.475 -16.112 39.004 1.00 78.25 209 THR A CA 1
ATOM 1594 C C . THR A 1 209 ? 6.373 -17.098 39.402 1.00 78.25 209 THR A C 1
ATOM 1596 O O . THR A 1 209 ? 5.866 -17.015 40.520 1.00 78.25 209 THR A O 1
ATOM 1599 N N . LEU A 1 210 ? 6.057 -18.095 38.564 1.00 74.25 210 LEU A N 1
ATOM 1600 C CA . LEU A 1 210 ? 5.117 -19.173 38.913 1.00 74.25 210 LEU A CA 1
ATOM 1601 C C . LEU A 1 210 ? 5.583 -19.985 40.132 1.00 74.25 210 LEU A C 1
ATOM 1603 O O . LEU A 1 210 ? 4.769 -20.317 40.998 1.00 74.25 210 LEU A O 1
ATOM 1607 N N . SER A 1 211 ? 6.884 -20.270 40.239 1.00 78.25 211 SER A N 1
ATOM 1608 C CA . SER A 1 211 ? 7.443 -20.995 41.384 1.00 78.25 211 SER A CA 1
ATOM 1609 C C . SER A 1 211 ? 7.322 -20.189 42.685 1.00 78.25 211 SER A C 1
ATOM 1611 O O . SER A 1 211 ? 6.903 -20.739 43.708 1.00 78.25 211 SER A O 1
ATOM 1613 N N . SER A 1 212 ? 7.572 -18.875 42.629 1.00 79.50 212 SER A N 1
ATOM 1614 C CA . SER A 1 212 ? 7.434 -17.950 43.760 1.00 79.50 212 SER A CA 1
ATOM 1615 C C . SER A 1 212 ? 5.982 -17.817 44.219 1.00 79.50 212 SER A C 1
ATOM 1617 O O . SER A 1 212 ? 5.711 -17.867 45.417 1.00 79.50 212 SER A O 1
ATOM 1619 N N . ILE A 1 213 ? 5.033 -17.745 43.280 1.00 75.69 213 ILE A N 1
ATOM 1620 C CA . ILE A 1 213 ? 3.594 -17.728 43.585 1.00 75.69 213 ILE A CA 1
ATOM 1621 C C . ILE A 1 213 ? 3.170 -19.039 44.263 1.00 75.69 213 ILE A C 1
ATOM 1623 O O . ILE A 1 213 ? 2.425 -19.002 45.240 1.00 75.69 213 ILE A O 1
ATOM 1627 N N . SER A 1 214 ? 3.680 -20.196 43.818 1.00 76.56 214 SER A N 1
ATOM 1628 C CA . SER A 1 214 ? 3.358 -21.484 44.455 1.00 76.56 214 SER A CA 1
ATOM 1629 C C . SER A 1 214 ? 3.843 -21.560 45.910 1.00 76.56 214 SER A C 1
ATOM 1631 O O . SER A 1 214 ? 3.116 -22.039 46.782 1.00 76.56 214 SER A O 1
ATOM 1633 N N . ARG A 1 215 ? 5.037 -21.015 46.194 1.00 77.56 215 ARG A N 1
ATOM 1634 C CA . ARG A 1 215 ? 5.599 -20.961 47.551 1.00 77.56 215 ARG A CA 1
ATOM 1635 C C . ARG A 1 215 ? 4.767 -20.052 48.455 1.00 77.56 215 ARG A C 1
ATOM 1637 O O . ARG A 1 215 ? 4.438 -20.465 49.565 1.00 77.56 215 ARG A O 1
ATOM 1644 N N . LEU A 1 216 ? 4.350 -18.882 47.963 1.00 76.06 216 LEU A N 1
ATOM 1645 C CA . LEU A 1 216 ? 3.466 -17.970 48.702 1.00 76.06 216 LEU A CA 1
ATOM 1646 C C . LEU A 1 216 ? 2.082 -18.580 48.971 1.00 76.06 216 LEU A C 1
ATOM 1648 O O . LEU A 1 216 ? 1.538 -18.417 50.057 1.00 76.06 216 LEU A O 1
ATOM 1652 N N . LEU A 1 217 ? 1.519 -19.336 48.026 1.00 73.44 217 LEU A N 1
ATOM 1653 C CA . LEU A 1 217 ? 0.244 -20.026 48.248 1.00 73.44 217 LEU A CA 1
ATOM 1654 C C . LEU A 1 217 ? 0.371 -21.135 49.306 1.00 73.44 217 LEU A C 1
ATOM 1656 O O . LEU A 1 217 ? -0.517 -21.283 50.143 1.00 73.44 217 LEU A O 1
ATOM 1660 N N . SER A 1 218 ? 1.485 -21.876 49.326 1.00 74.06 218 SER A N 1
ATOM 1661 C CA . SER A 1 218 ? 1.708 -22.942 50.315 1.00 74.06 218 SER A CA 1
ATOM 1662 C C . SER A 1 218 ? 1.850 -22.422 51.757 1.00 74.06 218 SER A C 1
ATOM 1664 O O . SER A 1 218 ? 1.334 -23.042 52.694 1.00 74.06 218 SER A O 1
ATOM 1666 N N . SER A 1 219 ? 2.479 -21.254 51.947 1.00 72.75 219 SER A N 1
ATOM 1667 C CA . SER A 1 219 ? 2.609 -20.625 53.269 1.00 72.75 219 SER A CA 1
ATOM 1668 C C . SER A 1 219 ? 1.282 -20.043 53.767 1.00 72.75 219 SER A C 1
ATOM 1670 O O . SER A 1 219 ? 0.968 -20.143 54.952 1.00 72.75 219 SER A O 1
ATOM 1672 N N . VAL A 1 220 ? 0.449 -19.510 52.866 1.00 72.81 220 VAL A N 1
ATOM 1673 C CA . VAL A 1 220 ? -0.901 -19.039 53.211 1.00 72.81 220 VAL A CA 1
ATOM 1674 C C . VAL A 1 220 ? -1.811 -20.205 53.615 1.00 72.81 220 VAL A C 1
ATOM 1676 O O . VAL A 1 220 ? -2.476 -20.119 54.644 1.00 72.81 220 VAL A O 1
ATOM 1679 N N . VAL A 1 221 ? -1.804 -21.324 52.880 1.00 71.31 221 VAL A N 1
ATOM 1680 C CA . VAL A 1 221 ? -2.644 -22.500 53.196 1.00 71.31 221 VAL A CA 1
ATOM 1681 C C . VAL A 1 221 ? -2.307 -23.092 54.570 1.00 71.31 221 VAL A C 1
ATOM 1683 O O . VAL A 1 221 ? -3.205 -23.417 55.347 1.00 71.31 221 VAL A O 1
ATOM 1686 N N . THR A 1 222 ? -1.019 -23.188 54.904 1.00 69.94 222 THR A N 1
ATOM 1687 C CA . THR A 1 222 ? -0.563 -23.733 56.195 1.00 69.94 222 THR A CA 1
ATOM 1688 C C . THR A 1 222 ? -0.831 -22.796 57.377 1.00 69.94 222 THR A C 1
ATOM 1690 O O . THR A 1 222 ? -1.143 -23.275 58.468 1.00 69.94 222 THR A O 1
ATOM 1693 N N . SER A 1 223 ? -0.781 -21.477 57.167 1.00 62.12 223 SER A N 1
ATOM 1694 C CA . SER A 1 223 ? -1.126 -20.478 58.190 1.00 62.12 223 SER A CA 1
ATOM 1695 C C . SER A 1 223 ? -2.637 -20.420 58.463 1.00 62.12 223 SER A C 1
ATOM 1697 O O . SER A 1 223 ? -3.082 -20.406 59.612 1.00 62.12 223 SER A O 1
ATOM 1699 N N . VAL A 1 224 ? -3.450 -20.487 57.405 1.00 61.94 224 VAL A N 1
ATOM 1700 C CA . VAL A 1 224 ? -4.916 -20.429 57.499 1.00 61.94 224 VAL A CA 1
ATOM 1701 C C . VAL A 1 224 ? -5.498 -21.709 58.122 1.00 61.94 224 VAL A C 1
ATOM 1703 O O . VAL A 1 224 ? -6.430 -21.628 58.920 1.00 61.94 224 VAL A O 1
ATOM 1706 N N . GLY A 1 225 ? -4.900 -22.881 57.870 1.00 60.84 225 GLY A N 1
ATOM 1707 C CA . GLY A 1 225 ? -5.354 -24.161 58.433 1.00 60.84 225 GLY A CA 1
ATOM 1708 C C . GLY A 1 225 ? -5.320 -24.249 59.967 1.00 60.84 225 GLY A C 1
ATOM 1709 O O . GLY A 1 225 ? -6.122 -24.977 60.546 1.00 60.84 225 GLY A O 1
ATOM 1710 N N . LYS A 1 226 ? -4.451 -23.482 60.642 1.00 62.44 226 LYS A N 1
ATOM 1711 C CA . LYS A 1 226 ? -4.367 -23.466 62.116 1.00 62.44 226 LYS A CA 1
ATOM 1712 C C . LYS A 1 226 ? -5.320 -22.467 62.792 1.00 62.44 226 LYS A C 1
ATOM 1714 O O . LYS A 1 226 ? -5.599 -22.639 63.972 1.00 62.44 226 LYS A O 1
ATOM 1719 N N . SER A 1 227 ? -5.843 -21.465 62.074 1.00 56.41 227 SER A N 1
ATOM 1720 C CA . SER A 1 227 ? -6.711 -20.410 62.647 1.00 56.41 227 SER A CA 1
ATOM 1721 C C . SER A 1 227 ? -8.216 -20.605 62.400 1.00 56.41 227 SER A C 1
ATOM 1723 O O . SER A 1 227 ? -9.029 -19.856 62.935 1.00 56.41 227 SER A O 1
ATOM 1725 N N . ILE A 1 228 ? -8.621 -21.599 61.602 1.00 53.78 228 ILE A N 1
ATOM 1726 C CA . ILE A 1 228 ? -10.029 -21.793 61.203 1.00 53.78 228 ILE A CA 1
ATOM 1727 C C . ILE A 1 228 ? -10.913 -22.413 62.305 1.00 53.78 228 ILE A C 1
ATOM 1729 O O . ILE A 1 228 ? -12.135 -22.304 62.223 1.00 53.78 228 ILE A O 1
ATOM 1733 N N . SER A 1 229 ? -10.362 -23.013 63.365 1.00 58.41 229 SER A N 1
ATOM 1734 C CA . SER A 1 229 ? -11.193 -23.741 64.340 1.00 58.41 229 SER A CA 1
ATOM 1735 C C . SER A 1 229 ? -11.963 -22.868 65.342 1.00 58.41 229 SER A C 1
ATOM 1737 O O . SER A 1 229 ? -12.825 -23.406 66.033 1.00 58.41 229 SER A O 1
ATOM 1739 N N . SER A 1 230 ? -11.720 -21.552 65.432 1.00 66.88 230 SER A N 1
ATOM 1740 C CA . SER A 1 230 ? -12.285 -20.736 66.525 1.00 66.88 230 SER A CA 1
ATOM 1741 C C . SER A 1 230 ? -13.119 -19.514 66.123 1.00 66.88 230 SER A C 1
ATOM 1743 O O . SER A 1 230 ? -13.809 -18.973 66.985 1.00 66.88 230 SER A O 1
ATOM 1745 N N . ASN A 1 231 ? -13.128 -19.061 64.859 1.00 72.44 231 ASN A N 1
ATOM 1746 C CA . ASN A 1 231 ? -13.814 -17.806 64.519 1.00 72.44 231 ASN A CA 1
ATOM 1747 C C . ASN A 1 231 ? -14.465 -17.799 63.117 1.00 72.44 231 ASN A C 1
ATOM 1749 O O . ASN A 1 231 ? -13.793 -17.816 62.083 1.00 72.44 231 ASN A O 1
ATOM 1753 N N . LYS A 1 232 ? -15.809 -17.727 63.095 1.00 76.75 232 LYS A N 1
ATOM 1754 C CA . LYS A 1 232 ? -16.661 -17.758 61.887 1.00 76.75 232 LYS A CA 1
ATOM 1755 C C . LYS A 1 232 ? -16.326 -16.661 60.865 1.00 76.75 232 LYS A C 1
ATOM 1757 O O . LYS A 1 232 ? -16.570 -16.857 59.677 1.00 76.75 232 LYS A O 1
ATOM 1762 N N . ALA A 1 233 ? -15.738 -15.539 61.288 1.00 75.94 233 ALA A N 1
ATOM 1763 C CA . ALA A 1 233 ? -15.362 -14.446 60.388 1.00 75.94 233 ALA A CA 1
ATOM 1764 C C . ALA A 1 233 ? -14.287 -14.856 59.359 1.00 75.94 233 ALA A C 1
ATOM 1766 O O . ALA A 1 233 ? -14.360 -14.461 58.194 1.00 75.94 233 ALA A O 1
ATOM 1767 N N . TYR A 1 234 ? -13.333 -15.712 59.744 1.00 76.81 234 TYR A N 1
ATOM 1768 C CA . TYR A 1 234 ? -12.275 -16.176 58.835 1.00 76.81 234 TYR A CA 1
ATOM 1769 C C . TYR A 1 234 ? -12.798 -17.117 57.748 1.00 76.81 234 TYR A C 1
ATOM 1771 O O . TYR A 1 234 ? -12.223 -17.178 56.663 1.00 76.81 234 TYR A O 1
ATOM 1779 N N . PHE A 1 235 ? -13.918 -17.801 57.998 1.00 75.06 235 PHE A N 1
ATOM 1780 C CA . PHE A 1 235 ? -14.548 -18.669 57.008 1.00 75.06 235 PHE A CA 1
ATOM 1781 C C . PHE A 1 235 ? -15.091 -17.864 55.817 1.00 75.06 235 PHE A C 1
ATOM 1783 O O . PHE A 1 235 ? -14.887 -18.240 54.665 1.00 75.06 235 PHE A O 1
ATOM 1790 N N . ILE A 1 236 ? -15.712 -16.708 56.083 1.00 78.19 236 ILE A N 1
ATOM 1791 C CA . ILE A 1 236 ? -16.274 -15.830 55.043 1.00 78.19 236 ILE A CA 1
ATOM 1792 C C . ILE A 1 236 ? -15.155 -15.196 54.201 1.00 78.19 236 ILE A C 1
ATOM 1794 O O . ILE A 1 236 ? -15.241 -15.170 52.973 1.00 78.19 236 ILE A O 1
ATOM 1798 N N . ILE A 1 237 ? -14.072 -14.745 54.845 1.00 79.75 237 ILE A N 1
ATOM 1799 C CA . ILE A 1 237 ? -12.900 -14.164 54.164 1.00 79.75 237 ILE A CA 1
ATOM 1800 C C . ILE A 1 237 ? -12.157 -15.228 53.333 1.00 79.75 237 ILE A C 1
ATOM 1802 O O . ILE A 1 237 ? -11.698 -14.959 52.220 1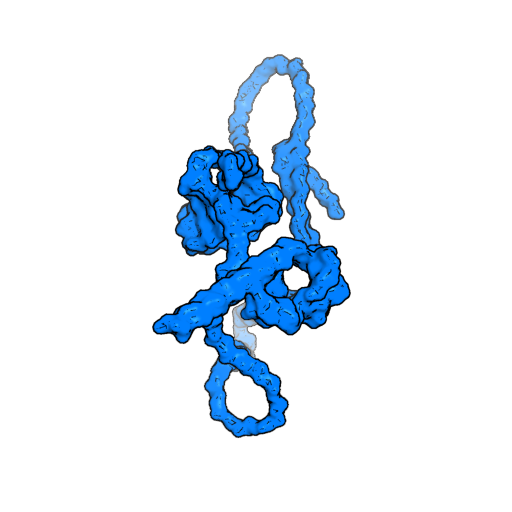.00 79.75 237 ILE A O 1
ATOM 1806 N N . GLY A 1 238 ? -12.076 -16.466 53.828 1.00 80.25 238 GLY A N 1
ATOM 1807 C CA . GLY A 1 238 ? -11.509 -17.586 53.075 1.00 80.25 238 GLY A CA 1
ATOM 1808 C C . GLY A 1 238 ? -12.324 -17.928 51.824 1.00 80.25 238 GLY A C 1
ATOM 1809 O O . GLY A 1 238 ? -11.760 -18.181 50.761 1.00 80.25 238 GLY A O 1
ATOM 1810 N N . PHE A 1 239 ? -13.655 -17.872 51.910 1.00 81.88 239 PHE A N 1
ATOM 1811 C CA . PHE A 1 239 ? -14.520 -18.181 50.770 1.00 81.88 239 PHE A CA 1
ATOM 1812 C C . PHE A 1 239 ? -14.472 -17.092 49.687 1.00 81.88 239 PHE A C 1
ATOM 1814 O O . PHE A 1 239 ? -14.433 -17.406 48.496 1.00 81.88 239 PHE A O 1
ATOM 1821 N N . SER A 1 240 ? -14.413 -15.811 50.075 1.00 84.56 240 SER A N 1
ATOM 1822 C CA . SER A 1 240 ? -14.339 -14.700 49.115 1.00 84.56 240 SER A CA 1
ATOM 1823 C C . SER A 1 240 ? -13.021 -14.694 48.331 1.00 84.56 240 SER A C 1
ATOM 1825 O O . SER A 1 240 ? -13.025 -14.534 47.108 1.00 84.56 240 SER A O 1
ATOM 1827 N N . THR A 1 241 ? -11.897 -14.953 49.003 1.00 83.69 241 THR A N 1
ATOM 1828 C CA . THR A 1 241 ? -10.574 -15.039 48.362 1.00 83.69 241 THR A CA 1
ATOM 1829 C C . THR A 1 241 ? -10.473 -16.227 47.400 1.00 83.69 241 THR A C 1
ATOM 1831 O O . THR A 1 241 ? -9.902 -16.090 46.314 1.00 83.69 241 THR A O 1
ATOM 1834 N N . LEU A 1 242 ? -11.101 -17.362 47.726 1.00 86.31 242 LEU A N 1
ATOM 1835 C CA . LEU A 1 242 ? -11.161 -18.534 46.850 1.00 86.31 242 LEU A CA 1
ATOM 1836 C C . LEU A 1 242 ? -11.931 -18.253 45.548 1.00 86.31 242 LEU A C 1
ATOM 1838 O O . LEU A 1 242 ? -11.464 -18.618 44.466 1.00 86.31 242 LEU A O 1
ATOM 1842 N N . ILE A 1 243 ? -13.078 -17.567 45.629 1.00 87.81 243 ILE A N 1
ATOM 1843 C CA . ILE A 1 243 ? -13.881 -17.196 44.450 1.00 87.81 243 ILE A CA 1
ATOM 1844 C C . ILE A 1 243 ? -13.081 -16.275 43.516 1.00 87.81 243 ILE A C 1
ATOM 1846 O O . ILE A 1 243 ? -13.069 -16.487 42.300 1.00 87.81 243 ILE A O 1
ATOM 1850 N N . ILE A 1 244 ? -12.356 -15.298 44.072 1.00 90.00 244 ILE A N 1
ATOM 1851 C CA . ILE A 1 244 ? -11.498 -14.390 43.295 1.00 90.00 244 ILE A CA 1
ATOM 1852 C C . ILE A 1 244 ? -10.393 -15.176 42.571 1.00 90.00 244 ILE A C 1
ATOM 1854 O O . ILE A 1 244 ? -10.153 -14.954 41.381 1.00 90.00 244 ILE A O 1
ATOM 1858 N N . LEU A 1 245 ? -9.759 -16.143 43.244 1.00 88.12 245 LEU A N 1
ATOM 1859 C CA . LEU A 1 245 ? -8.700 -16.966 42.655 1.00 88.12 245 LEU A CA 1
ATOM 1860 C C . LEU A 1 245 ? -9.218 -17.820 41.481 1.00 88.12 245 LEU A C 1
ATOM 1862 O O . LEU A 1 245 ? -8.580 -17.894 40.427 1.00 88.12 245 LEU A O 1
ATOM 1866 N N . ILE A 1 246 ? -10.409 -18.413 41.622 1.00 90.75 246 ILE A N 1
ATOM 1867 C CA . ILE A 1 246 ? -11.075 -19.164 40.544 1.00 90.75 246 ILE A CA 1
ATOM 1868 C C . ILE A 1 246 ? -11.368 -18.238 39.352 1.00 90.75 246 ILE A C 1
ATOM 1870 O O . ILE A 1 246 ? -11.075 -18.598 38.209 1.00 90.75 246 ILE A O 1
ATOM 1874 N N . GLY A 1 247 ? -11.853 -17.018 39.601 1.00 93.69 247 GLY A N 1
ATOM 1875 C CA . GLY A 1 247 ? -12.078 -16.014 38.557 1.00 93.69 247 GLY A CA 1
ATOM 1876 C C . GLY A 1 247 ? -10.804 -15.658 37.781 1.00 93.69 247 GLY A C 1
ATOM 1877 O O . GLY A 1 247 ? -10.798 -15.683 36.547 1.00 93.69 247 GLY A O 1
ATOM 1878 N N . ILE A 1 248 ? -9.696 -15.408 38.488 1.00 91.94 248 ILE A N 1
ATOM 1879 C CA . ILE A 1 248 ? -8.397 -15.072 37.881 1.00 91.94 248 ILE A CA 1
ATOM 1880 C C . ILE A 1 248 ? -7.873 -16.232 37.022 1.00 91.94 248 ILE A C 1
ATOM 1882 O O . ILE A 1 248 ? -7.462 -16.019 35.878 1.00 91.94 248 ILE A O 1
ATOM 1886 N N . THR A 1 249 ? -7.925 -17.472 37.520 1.00 89.94 249 THR A N 1
ATOM 1887 C CA . THR A 1 249 ? -7.464 -18.641 36.745 1.00 89.94 249 THR A CA 1
ATOM 1888 C C . THR A 1 249 ? -8.287 -18.846 35.471 1.00 89.94 249 THR A C 1
ATOM 1890 O O . THR A 1 249 ? -7.730 -19.154 34.410 1.00 89.94 249 THR A O 1
ATOM 1893 N N . HIS A 1 250 ? -9.601 -18.610 35.530 1.00 92.75 250 HIS A N 1
ATOM 1894 C CA . HIS A 1 250 ? -10.472 -18.701 34.364 1.00 92.75 250 HIS A CA 1
ATOM 1895 C C . HIS A 1 250 ? -10.179 -17.592 33.337 1.00 92.75 250 HIS A C 1
ATOM 1897 O O . HIS A 1 250 ? -10.166 -17.866 32.130 1.00 92.75 250 HIS A O 1
ATOM 1903 N N . LEU A 1 251 ? -9.874 -16.372 33.793 1.00 90.56 251 LEU A N 1
ATOM 1904 C CA . LEU A 1 251 ? -9.481 -15.246 32.941 1.00 90.56 251 LEU A CA 1
ATOM 1905 C C . LEU A 1 251 ? -8.148 -15.512 32.223 1.00 90.56 251 LEU A C 1
ATOM 1907 O O . LEU A 1 251 ? -8.066 -15.367 31.002 1.00 90.56 251 LEU A O 1
ATOM 1911 N N . ILE A 1 252 ? -7.131 -16.000 32.945 1.00 88.25 252 ILE A N 1
ATOM 1912 C CA . ILE A 1 252 ? -5.835 -16.390 32.362 1.00 88.25 252 ILE A CA 1
ATOM 1913 C C . ILE A 1 252 ? -6.040 -17.463 31.283 1.00 88.25 252 ILE A C 1
ATOM 1915 O O . ILE A 1 252 ? -5.488 -17.368 30.184 1.00 88.25 252 ILE A O 1
ATOM 1919 N N . LYS A 1 253 ? -6.897 -18.460 31.539 1.00 88.50 253 LYS A N 1
ATOM 1920 C CA . LYS A 1 253 ? -7.211 -19.522 30.570 1.00 88.50 253 LYS A CA 1
ATOM 1921 C C . LYS A 1 253 ? -7.886 -18.978 29.302 1.00 88.50 253 LYS A C 1
ATOM 1923 O O . LYS A 1 253 ? -7.599 -19.469 28.208 1.00 88.50 253 LYS A O 1
ATOM 1928 N N . ILE A 1 254 ? -8.745 -17.961 29.422 1.00 87.94 254 ILE A N 1
ATOM 1929 C CA . ILE A 1 254 ? -9.375 -17.269 28.282 1.00 87.94 254 ILE A CA 1
ATOM 1930 C C . ILE A 1 254 ? -8.326 -16.506 27.461 1.00 87.94 254 ILE A C 1
ATOM 1932 O O . ILE A 1 254 ? -8.301 -16.645 26.234 1.00 87.94 254 ILE A O 1
ATOM 1936 N N . ILE A 1 255 ? -7.428 -15.767 28.116 1.00 82.81 255 ILE A N 1
ATOM 1937 C CA . ILE A 1 255 ? -6.340 -15.025 27.457 1.00 82.81 255 ILE A CA 1
ATOM 1938 C C . ILE A 1 255 ? -5.418 -15.991 26.693 1.00 82.81 255 ILE A C 1
ATOM 1940 O O . ILE A 1 255 ? -5.138 -15.789 25.507 1.00 82.81 255 ILE A O 1
ATOM 1944 N N . LEU A 1 256 ? -5.027 -17.108 27.318 1.00 81.25 256 LEU A N 1
ATOM 1945 C CA . LEU A 1 256 ? -4.195 -18.139 26.687 1.00 81.25 256 LEU A CA 1
ATOM 1946 C C . LEU A 1 256 ? -4.893 -18.826 25.500 1.00 81.25 256 LEU A C 1
ATOM 1948 O O . LEU A 1 256 ? -4.251 -19.111 24.483 1.00 81.25 256 LEU A O 1
ATOM 1952 N N . ARG A 1 257 ? -6.210 -19.073 25.587 1.00 79.88 257 ARG A N 1
ATOM 1953 C CA . ARG A 1 257 ? -6.998 -19.614 24.463 1.00 79.88 257 ARG A CA 1
ATOM 1954 C C . ARG A 1 257 ? -7.027 -18.646 23.282 1.00 79.88 257 ARG A C 1
ATOM 1956 O O . ARG A 1 257 ? -6.788 -19.087 22.159 1.00 79.88 257 ARG A O 1
ATOM 1963 N N . ARG A 1 258 ? -7.239 -17.345 23.520 1.00 74.69 258 ARG A N 1
ATOM 1964 C CA . ARG A 1 258 ? -7.222 -16.323 22.456 1.00 74.69 258 ARG A CA 1
ATOM 1965 C C . ARG A 1 258 ? -5.862 -16.258 21.754 1.00 74.69 258 ARG A C 1
ATOM 1967 O O . ARG A 1 258 ? -5.820 -16.242 20.526 1.00 74.69 258 ARG A O 1
ATOM 1974 N N . HIS A 1 259 ? -4.756 -16.360 22.493 1.00 70.69 259 HIS A N 1
ATOM 1975 C CA . HIS A 1 259 ? -3.415 -16.380 21.896 1.00 70.69 259 HIS A CA 1
ATOM 1976 C C . HIS A 1 259 ? -3.125 -17.610 21.018 1.00 70.69 259 HIS A C 1
ATOM 1978 O O . HIS A 1 259 ? -2.400 -17.496 20.027 1.00 70.69 259 HIS A O 1
ATOM 1984 N N . ARG A 1 260 ? -3.682 -18.792 21.331 1.00 64.56 260 ARG A N 1
ATOM 1985 C CA . ARG A 1 260 ? -3.478 -19.999 20.503 1.00 64.56 260 ARG A CA 1
ATOM 1986 C C . ARG A 1 260 ? -4.216 -19.948 19.168 1.00 64.56 260 ARG A C 1
ATOM 1988 O O . ARG A 1 260 ? -3.689 -20.461 18.181 1.00 64.56 260 ARG A O 1
ATOM 1995 N N . VAL A 1 261 ? -5.399 -19.337 19.110 1.00 58.09 261 VAL A N 1
ATOM 1996 C CA . VAL A 1 261 ? -6.214 -19.306 17.881 1.00 58.09 261 VAL A CA 1
ATOM 1997 C C . VAL A 1 261 ? -5.538 -18.481 16.778 1.00 58.09 261 VAL A C 1
ATOM 1999 O O . VAL A 1 261 ? -5.555 -18.882 15.617 1.00 58.09 261 VAL A O 1
ATOM 2002 N N . VAL A 1 262 ? -4.808 -17.420 17.135 1.00 55.78 262 VAL A N 1
ATOM 2003 C CA . VAL A 1 262 ? -4.084 -16.567 16.172 1.00 55.78 262 VAL A CA 1
ATOM 2004 C C . VAL A 1 262 ? -2.946 -17.309 15.448 1.00 55.78 262 VAL A C 1
ATOM 2006 O O . VAL A 1 262 ? -2.551 -16.922 14.350 1.00 55.78 262 VAL A O 1
ATOM 2009 N N . LYS A 1 263 ? -2.414 -18.404 16.009 1.00 51.44 263 LYS A N 1
ATOM 2010 C CA . LYS A 1 263 ? -1.286 -19.132 15.400 1.00 51.44 263 LYS A CA 1
ATOM 2011 C C . LYS A 1 263 ? -1.698 -20.121 14.303 1.00 51.44 263 LYS A C 1
ATOM 2013 O O . LYS A 1 263 ? -0.882 -20.398 13.430 1.00 51.44 263 LYS A O 1
ATOM 2018 N N . LYS A 1 264 ? -2.940 -20.629 14.292 1.00 50.78 264 LYS A N 1
ATOM 2019 C CA . LYS A 1 264 ? -3.368 -21.639 13.300 1.00 50.78 264 LYS A CA 1
ATOM 2020 C C . LYS A 1 264 ? -3.679 -21.065 11.912 1.00 50.78 264 LYS A C 1
ATOM 2022 O O . LYS A 1 264 ? -3.495 -21.776 10.931 1.00 50.78 264 LYS A O 1
ATOM 2027 N N . GLY A 1 265 ? -4.063 -19.790 11.803 1.00 53.88 265 GLY A N 1
ATOM 2028 C CA . GLY A 1 265 ? -4.222 -19.127 10.498 1.00 53.88 265 GLY A CA 1
ATOM 2029 C C . GLY A 1 265 ? -2.894 -18.953 9.748 1.00 53.88 265 GLY A C 1
ATOM 2030 O O . GLY A 1 265 ? -2.837 -19.105 8.535 1.00 53.88 265 GLY A O 1
ATOM 2031 N N . LYS A 1 266 ? -1.793 -18.754 10.485 1.00 55.28 266 LYS A N 1
ATOM 2032 C CA . LYS A 1 266 ? -0.484 -18.371 9.930 1.00 55.28 266 LYS A CA 1
ATOM 2033 C C . LYS A 1 266 ? 0.242 -19.468 9.145 1.00 55.28 266 LYS A C 1
ATOM 2035 O O . LYS A 1 266 ? 1.162 -19.161 8.398 1.00 55.28 266 LYS A O 1
ATOM 2040 N N . GLN A 1 267 ? -0.122 -20.744 9.303 1.00 56.16 267 GLN A N 1
ATOM 2041 C CA . GLN A 1 267 ? 0.575 -21.831 8.599 1.00 56.16 267 GLN A CA 1
ATOM 2042 C C . GLN A 1 267 ? 0.133 -21.999 7.139 1.00 56.16 267 GLN A C 1
ATOM 2044 O O . GLN A 1 267 ? 0.932 -22.460 6.323 1.00 56.16 267 GLN A O 1
ATOM 2049 N N . LYS A 1 268 ? -1.105 -21.622 6.789 1.00 60.06 268 LYS A N 1
ATOM 2050 C CA . LYS A 1 268 ? -1.619 -21.804 5.422 1.00 60.06 268 LYS A CA 1
ATOM 2051 C C . LYS A 1 268 ? -0.968 -20.839 4.431 1.00 60.06 268 LYS A C 1
ATOM 2053 O O . LYS A 1 268 ? -0.540 -21.281 3.367 1.00 60.06 268 LYS A O 1
ATOM 2058 N N . ASP A 1 269 ? -0.778 -19.579 4.814 1.00 65.94 269 ASP A N 1
ATOM 2059 C CA . ASP A 1 269 ? -0.179 -18.564 3.933 1.00 65.94 269 ASP A CA 1
ATOM 2060 C C . ASP A 1 269 ? 1.279 -18.896 3.590 1.00 65.94 269 ASP A C 1
ATOM 2062 O O . ASP A 1 269 ? 1.720 -18.767 2.447 1.00 65.94 269 ASP A O 1
ATOM 2066 N N . VAL A 1 270 ? 2.020 -19.443 4.557 1.00 72.62 270 VAL A N 1
ATOM 2067 C CA . VAL A 1 270 ? 3.405 -19.888 4.347 1.00 72.62 270 VAL A CA 1
ATOM 2068 C C . VAL A 1 270 ? 3.470 -21.065 3.365 1.00 72.62 270 VAL A C 1
ATOM 2070 O O . VAL A 1 270 ? 4.407 -21.148 2.569 1.00 72.62 270 VAL A O 1
ATOM 2073 N N . ALA A 1 271 ? 2.481 -21.964 3.375 1.00 74.38 271 ALA A N 1
ATOM 2074 C CA . ALA A 1 271 ? 2.422 -23.082 2.433 1.00 74.38 271 ALA A CA 1
ATOM 2075 C C . ALA A 1 271 ? 2.150 -22.611 0.993 1.00 74.38 271 ALA A C 1
ATOM 2077 O O . ALA A 1 271 ? 2.781 -23.105 0.058 1.00 74.38 271 ALA A O 1
ATOM 2078 N N . VAL A 1 272 ? 1.276 -21.614 0.811 1.00 80.19 272 VAL A N 1
ATOM 2079 C CA . VAL A 1 272 ? 0.994 -21.027 -0.512 1.00 80.19 272 VAL A CA 1
ATOM 2080 C C . VAL A 1 272 ? 2.248 -20.376 -1.097 1.00 80.19 272 VAL A C 1
ATOM 2082 O O . VAL A 1 272 ? 2.567 -20.602 -2.264 1.00 80.19 272 VAL A O 1
ATOM 2085 N N . LEU A 1 273 ? 3.011 -19.638 -0.286 1.00 87.94 273 LEU A N 1
ATOM 2086 C CA . LEU A 1 273 ? 4.243 -18.978 -0.731 1.00 87.94 273 LEU A CA 1
ATOM 2087 C C . LEU A 1 273 ? 5.343 -19.972 -1.120 1.00 87.94 273 LEU A C 1
ATOM 2089 O O . LEU A 1 273 ? 6.024 -19.773 -2.129 1.00 87.94 273 LEU A O 1
ATOM 2093 N N . LYS A 1 274 ? 5.481 -21.080 -0.378 1.00 89.25 274 LYS A N 1
ATOM 2094 C CA . LYS A 1 274 ? 6.434 -22.153 -0.712 1.00 89.25 274 LYS A CA 1
ATOM 2095 C C . LYS A 1 274 ? 6.186 -22.734 -2.102 1.00 89.25 274 LYS A C 1
ATOM 2097 O O . LYS A 1 274 ? 7.143 -23.022 -2.811 1.00 89.25 274 LYS A O 1
ATOM 2102 N N . ASN A 1 275 ? 4.925 -22.822 -2.522 1.00 92.31 275 ASN A N 1
ATOM 2103 C CA . ASN A 1 275 ? 4.565 -23.340 -3.840 1.00 92.31 275 ASN A CA 1
ATOM 2104 C C . ASN A 1 275 ? 4.908 -22.384 -4.991 1.00 92.31 275 ASN A C 1
ATOM 2106 O O . ASN A 1 275 ? 4.838 -22.793 -6.148 1.00 92.31 275 ASN A O 1
ATOM 2110 N N . VAL A 1 276 ? 5.224 -21.112 -4.727 1.00 95.56 276 VAL A N 1
ATOM 2111 C CA . VAL A 1 276 ? 5.595 -20.152 -5.781 1.00 95.56 276 VAL A CA 1
ATOM 2112 C C . VAL A 1 276 ? 7.099 -20.168 -6.059 1.00 95.56 276 VAL A C 1
ATOM 2114 O O . VAL A 1 276 ? 7.519 -19.923 -7.191 1.00 95.56 276 VAL A O 1
ATOM 2117 N N . ILE A 1 277 ? 7.916 -20.507 -5.061 1.00 96.19 277 ILE A N 1
ATOM 2118 C CA . ILE A 1 277 ? 9.371 -20.595 -5.203 1.00 96.19 277 ILE A CA 1
ATOM 2119 C C . ILE A 1 277 ? 9.732 -21.711 -6.197 1.00 96.19 277 ILE A C 1
ATOM 2121 O O . ILE A 1 277 ? 9.205 -22.816 -6.151 1.00 96.19 277 ILE A O 1
ATOM 2125 N N . GLY A 1 278 ? 10.644 -21.410 -7.121 1.00 97.31 278 GLY A N 1
ATOM 2126 C CA . GLY A 1 278 ? 11.107 -22.320 -8.168 1.00 97.31 278 GLY A CA 1
ATOM 2127 C C . GLY A 1 278 ? 10.281 -22.293 -9.456 1.00 97.31 278 GLY A C 1
ATOM 2128 O O . GLY A 1 278 ? 10.755 -22.814 -10.469 1.00 97.31 278 GLY A O 1
ATOM 2129 N N . LYS A 1 279 ? 9.104 -21.650 -9.466 1.00 98.19 279 LYS A N 1
ATOM 2130 C CA . LYS A 1 279 ? 8.287 -21.519 -10.681 1.00 98.19 279 LYS A CA 1
ATOM 2131 C C . LYS A 1 279 ? 9.002 -20.706 -11.752 1.00 98.19 279 LYS A C 1
ATOM 2133 O O . LYS A 1 279 ? 9.668 -19.713 -11.454 1.00 98.19 279 LYS A O 1
ATOM 2138 N N . GLY A 1 280 ? 8.845 -21.141 -13.002 1.00 98.19 280 GLY A N 1
ATOM 2139 C CA . GLY A 1 280 ? 9.322 -20.403 -14.167 1.00 98.19 280 GLY A CA 1
ATOM 2140 C C . GLY A 1 280 ? 8.543 -19.103 -14.344 1.00 98.19 280 GLY A C 1
ATOM 2141 O O . GLY A 1 280 ? 7.327 -19.080 -14.149 1.00 98.19 280 GLY A O 1
ATOM 2142 N N . VAL A 1 281 ? 9.254 -18.037 -14.694 1.00 98.44 281 VAL A N 1
ATOM 2143 C CA . VAL A 1 281 ? 8.705 -16.705 -14.945 1.00 98.44 281 VAL A CA 1
ATOM 2144 C C . VAL A 1 281 ? 8.810 -16.412 -16.432 1.00 98.44 281 VAL A C 1
ATOM 2146 O O . VAL A 1 281 ? 9.907 -16.497 -16.987 1.00 98.44 281 VAL A O 1
ATOM 2149 N N . TYR A 1 282 ? 7.688 -16.055 -17.046 1.00 98.44 282 TYR A N 1
ATOM 2150 C CA . TYR A 1 282 ? 7.566 -15.787 -18.474 1.00 98.44 282 TYR A CA 1
ATOM 2151 C C . TYR A 1 282 ? 6.953 -14.405 -18.723 1.00 98.44 282 TYR A C 1
ATOM 2153 O O . TYR A 1 282 ? 6.147 -13.930 -17.919 1.00 98.44 282 TYR A O 1
ATOM 2161 N N . SER A 1 283 ? 7.331 -13.756 -19.823 1.00 98.00 283 SER A N 1
ATOM 2162 C CA . SER A 1 283 ? 6.652 -12.549 -20.314 1.00 98.00 283 SER A CA 1
ATOM 2163 C C . SER A 1 283 ? 5.247 -12.884 -20.837 1.00 98.00 283 SER A C 1
ATOM 2165 O O . SER A 1 283 ? 4.906 -14.053 -21.028 1.00 98.00 283 SER A O 1
ATOM 2167 N N . GLU A 1 284 ? 4.423 -11.868 -21.113 1.00 97.25 284 GLU A N 1
ATOM 2168 C CA . GLU A 1 284 ? 3.127 -12.076 -21.786 1.00 97.25 284 GLU A CA 1
ATOM 2169 C C . GLU A 1 284 ? 3.285 -12.643 -23.202 1.00 97.25 284 GLU A C 1
ATOM 2171 O O . GLU A 1 284 ? 2.363 -13.281 -23.700 1.00 97.25 284 GLU A O 1
ATOM 2176 N N . ASN A 1 285 ? 4.453 -12.458 -23.820 1.00 96.81 285 ASN A N 1
ATOM 2177 C CA . ASN A 1 285 ? 4.777 -13.005 -25.136 1.00 96.81 285 ASN A CA 1
ATOM 2178 C C . ASN A 1 285 ? 5.289 -14.457 -25.066 1.00 96.81 285 ASN A C 1
ATOM 2180 O O . ASN A 1 285 ? 5.563 -15.059 -26.098 1.00 96.81 285 ASN A O 1
ATOM 2184 N N . GLY A 1 286 ? 5.435 -15.021 -23.861 1.00 97.50 286 GLY A N 1
ATOM 2185 C CA . GLY A 1 286 ? 5.942 -16.377 -23.654 1.00 97.50 286 GLY A CA 1
ATOM 2186 C C . GLY A 1 286 ? 7.466 -16.485 -23.550 1.00 97.50 286 GLY A C 1
ATOM 2187 O O . GLY A 1 286 ? 7.983 -17.598 -23.468 1.00 97.50 286 GLY A O 1
ATOM 2188 N N . ASP A 1 287 ? 8.200 -15.370 -23.494 1.00 96.62 287 ASP A N 1
ATOM 2189 C CA . ASP A 1 287 ? 9.655 -15.399 -23.318 1.00 96.62 287 ASP A CA 1
ATOM 2190 C C . ASP A 1 287 ? 10.012 -15.831 -21.901 1.00 96.62 287 ASP A C 1
ATOM 2192 O O . ASP A 1 287 ? 9.517 -15.266 -20.923 1.00 96.62 287 ASP A O 1
ATOM 2196 N N . TYR A 1 288 ? 10.921 -16.792 -21.771 1.00 97.69 288 TYR A N 1
ATOM 2197 C CA . TYR A 1 288 ? 11.407 -17.212 -20.466 1.00 97.69 288 TYR A CA 1
ATOM 2198 C C . TYR A 1 288 ? 12.374 -16.182 -19.869 1.00 97.69 288 TYR A C 1
ATOM 2200 O O . TYR A 1 288 ? 13.366 -15.788 -20.481 1.00 97.69 288 TYR A O 1
ATOM 2208 N N . ILE A 1 289 ? 12.096 -15.750 -18.639 1.00 97.94 289 ILE A N 1
ATOM 2209 C CA . ILE A 1 289 ? 12.860 -14.702 -17.949 1.00 97.94 289 ILE A CA 1
ATOM 2210 C C . ILE A 1 289 ? 13.765 -15.296 -16.871 1.00 97.94 289 ILE A C 1
ATOM 2212 O O . ILE A 1 289 ? 14.903 -14.852 -16.677 1.00 97.94 289 ILE A O 1
ATOM 2216 N N . GLY A 1 290 ? 13.269 -16.302 -16.148 1.00 98.12 290 GLY A N 1
ATOM 2217 C CA . GLY A 1 290 ? 13.982 -16.895 -15.025 1.00 98.12 290 GLY A CA 1
ATOM 2218 C C . GLY A 1 290 ? 13.089 -17.720 -14.105 1.00 98.12 290 GLY A C 1
ATOM 2219 O O . GLY A 1 290 ? 12.041 -18.211 -14.511 1.00 98.12 290 GLY A O 1
ATOM 2220 N N . LYS A 1 291 ? 13.503 -17.872 -12.843 1.00 98.50 291 LYS A N 1
ATOM 2221 C CA . LYS A 1 291 ? 12.727 -18.582 -11.810 1.00 98.50 291 LYS A CA 1
ATOM 2222 C C . LYS A 1 291 ? 12.521 -17.720 -10.578 1.00 98.50 291 LYS A C 1
ATOM 2224 O O . LYS A 1 291 ? 13.430 -16.989 -10.179 1.00 98.50 291 LYS A O 1
ATOM 2229 N N . VAL A 1 292 ? 11.366 -17.858 -9.931 1.00 98.06 292 VAL A N 1
ATOM 2230 C CA . VAL A 1 292 ? 11.121 -17.251 -8.617 1.00 98.06 292 VAL A CA 1
ATOM 2231 C C . VAL A 1 292 ? 12.099 -17.859 -7.618 1.00 98.06 292 VAL A C 1
ATOM 2233 O O . VAL A 1 292 ? 12.107 -19.069 -7.403 1.00 98.06 292 VAL A O 1
ATOM 2236 N N . LYS A 1 293 ? 12.961 -17.035 -7.030 1.00 97.44 293 LYS A N 1
ATOM 2237 C CA . LYS A 1 293 ? 13.928 -17.472 -6.023 1.00 97.44 293 LYS A CA 1
ATOM 2238 C C . LYS A 1 293 ? 13.376 -17.297 -4.616 1.00 97.44 293 LYS A C 1
ATOM 2240 O O . LYS A 1 293 ? 13.596 -18.168 -3.783 1.00 97.44 293 LYS A O 1
ATOM 2245 N N . GLU A 1 294 ? 12.692 -16.188 -4.375 1.00 96.31 294 GLU A N 1
ATOM 2246 C CA . GLU A 1 294 ? 12.231 -15.788 -3.050 1.00 96.31 294 GLU A CA 1
ATOM 2247 C C . GLU A 1 294 ? 11.054 -14.810 -3.167 1.00 96.31 294 GLU A C 1
ATOM 2249 O O . GLU A 1 294 ? 10.846 -14.191 -4.215 1.00 96.31 294 GLU A O 1
ATOM 2254 N N . VAL A 1 295 ? 10.278 -14.690 -2.091 1.00 96.19 295 VAL A N 1
ATOM 2255 C CA . VAL A 1 295 ? 9.186 -13.723 -1.959 1.00 96.19 295 VAL A CA 1
ATOM 2256 C C . VAL A 1 295 ? 9.582 -12.702 -0.900 1.00 96.19 295 VAL A C 1
ATOM 2258 O O . VAL A 1 295 ? 9.846 -13.069 0.240 1.00 96.19 295 VAL A O 1
ATOM 2261 N N . SER A 1 296 ? 9.620 -11.428 -1.276 1.00 93.25 296 SER A N 1
ATOM 2262 C CA . SER A 1 296 ? 9.835 -10.320 -0.350 1.00 93.25 296 SER A CA 1
ATOM 2263 C C . SER A 1 296 ? 8.503 -9.974 0.311 1.00 93.25 296 SER A C 1
ATOM 2265 O O . SER A 1 296 ? 7.530 -9.647 -0.375 1.00 93.25 296 SER A O 1
ATOM 2267 N N . LEU A 1 297 ? 8.454 -10.087 1.638 1.00 90.25 297 LEU A N 1
ATOM 2268 C CA . LEU A 1 297 ? 7.299 -9.729 2.454 1.00 90.25 297 LEU A CA 1
ATOM 2269 C C . LEU A 1 297 ? 7.594 -8.444 3.222 1.00 90.25 297 LEU A C 1
ATOM 2271 O O . LEU A 1 297 ? 8.655 -8.311 3.823 1.00 90.25 297 LEU A O 1
ATOM 2275 N N . GLU A 1 298 ? 6.625 -7.541 3.256 1.00 80.94 298 GLU A N 1
ATOM 2276 C CA . GLU A 1 298 ? 6.660 -6.336 4.075 1.00 80.94 298 GLU A CA 1
ATOM 2277 C C . GLU A 1 298 ? 5.301 -6.183 4.754 1.00 80.94 298 GLU A C 1
ATOM 2279 O O . GLU A 1 298 ? 4.260 -6.260 4.100 1.00 80.94 298 GLU A O 1
ATOM 2284 N N . ASN A 1 299 ? 5.285 -6.032 6.081 1.00 80.44 299 ASN A N 1
ATOM 2285 C CA . ASN A 1 299 ? 4.046 -5.926 6.864 1.00 80.44 299 ASN A CA 1
ATOM 2286 C C . ASN A 1 299 ? 3.037 -7.056 6.573 1.00 80.44 299 ASN A C 1
ATOM 2288 O O . ASN A 1 299 ? 1.836 -6.817 6.464 1.00 80.44 299 ASN A O 1
ATOM 2292 N N . TYR A 1 300 ? 3.530 -8.291 6.425 1.00 81.62 300 TYR A N 1
ATOM 2293 C CA . TYR A 1 300 ? 2.733 -9.477 6.073 1.00 81.62 300 TYR A CA 1
ATOM 2294 C C . TYR A 1 300 ? 2.031 -9.412 4.703 1.00 81.62 300 TYR A C 1
ATOM 2296 O O . TYR A 1 300 ? 1.195 -10.262 4.406 1.00 81.62 300 TYR A O 1
ATOM 2304 N N . LYS A 1 301 ? 2.382 -8.447 3.847 1.00 84.19 301 LYS A N 1
ATOM 2305 C CA . LYS A 1 301 ? 1.941 -8.367 2.452 1.00 84.19 301 LYS A CA 1
ATOM 2306 C C . LYS A 1 301 ? 3.105 -8.690 1.520 1.00 84.19 301 LYS A C 1
ATOM 2308 O O . LYS A 1 301 ? 4.269 -8.485 1.861 1.00 84.19 301 LYS A O 1
ATOM 2313 N N . ILE A 1 302 ? 2.798 -9.216 0.336 1.00 92.44 302 ILE A N 1
ATOM 2314 C CA . ILE A 1 302 ? 3.814 -9.483 -0.687 1.00 92.44 302 ILE A CA 1
ATOM 2315 C C . ILE A 1 302 ? 4.270 -8.140 -1.252 1.00 92.44 302 ILE A C 1
ATOM 2317 O O . ILE A 1 302 ? 3.518 -7.483 -1.963 1.00 92.44 302 ILE A O 1
ATOM 2321 N N . HIS A 1 303 ? 5.500 -7.745 -0.938 1.00 91.19 303 HIS A N 1
ATOM 2322 C CA . HIS A 1 303 ? 6.125 -6.536 -1.468 1.00 91.19 303 HIS A CA 1
ATOM 2323 C C . HIS A 1 303 ? 6.689 -6.777 -2.876 1.00 91.19 303 HIS A C 1
ATOM 2325 O O . HIS A 1 303 ? 6.608 -5.916 -3.751 1.00 91.19 303 HIS A O 1
ATOM 2331 N N . GLY A 1 304 ? 7.206 -7.981 -3.142 1.00 94.88 304 GLY A N 1
ATOM 2332 C CA . GLY A 1 304 ? 7.670 -8.343 -4.478 1.00 94.88 304 GLY A CA 1
ATOM 2333 C C . GLY A 1 304 ? 8.203 -9.763 -4.608 1.00 94.88 304 GLY A C 1
ATOM 2334 O O . GLY A 1 304 ? 8.427 -10.476 -3.633 1.00 94.88 304 GLY A O 1
ATOM 2335 N N . TRP A 1 305 ? 8.436 -10.166 -5.850 1.00 97.19 305 TRP A N 1
ATOM 2336 C CA . TRP A 1 305 ? 8.955 -11.474 -6.229 1.00 97.19 305 TRP A CA 1
ATOM 2337 C C . TRP A 1 305 ? 10.408 -11.333 -6.659 1.00 97.19 305 TRP A C 1
ATOM 2339 O O . TRP A 1 305 ? 10.706 -10.642 -7.634 1.00 97.19 305 TRP A O 1
ATOM 2349 N N . ILE A 1 306 ? 11.324 -11.985 -5.949 1.00 97.19 306 ILE A N 1
ATOM 2350 C CA . ILE A 1 306 ? 12.742 -11.985 -6.303 1.00 97.19 306 ILE A CA 1
ATOM 2351 C C . ILE A 1 306 ? 12.952 -13.063 -7.361 1.00 97.19 306 ILE A C 1
ATOM 2353 O O . ILE A 1 306 ? 12.884 -14.260 -7.075 1.00 97.19 306 ILE A O 1
ATOM 2357 N N . ILE A 1 307 ? 13.216 -12.647 -8.595 1.00 98.06 307 ILE A N 1
ATOM 2358 C CA . ILE A 1 307 ? 13.409 -13.539 -9.737 1.00 98.06 307 ILE A CA 1
ATOM 2359 C C . ILE A 1 307 ? 14.898 -13.692 -10.010 1.00 98.06 307 ILE A C 1
ATOM 2361 O O . ILE A 1 307 ? 15.604 -12.711 -10.244 1.00 98.06 307 ILE A O 1
ATOM 2365 N N . LYS A 1 308 ? 15.380 -14.936 -10.015 1.00 98.00 308 LYS A N 1
ATOM 2366 C CA . LYS A 1 308 ? 16.705 -15.278 -10.532 1.00 98.00 308 LYS A CA 1
ATOM 2367 C C . LYS A 1 308 ? 16.618 -15.344 -12.051 1.00 98.00 308 LYS A C 1
ATOM 2369 O O . LYS A 1 308 ? 15.950 -16.228 -12.587 1.00 98.00 308 LYS A O 1
ATOM 2374 N N . LEU A 1 309 ? 17.298 -14.417 -12.715 1.00 97.56 309 LEU A N 1
ATOM 2375 C CA . LEU A 1 309 ? 17.308 -14.322 -14.170 1.00 97.56 309 LEU A CA 1
ATOM 2376 C C . LEU A 1 309 ? 18.043 -15.507 -14.802 1.00 97.56 309 LEU A C 1
ATOM 2378 O O . LEU A 1 309 ? 19.010 -16.034 -14.242 1.00 97.56 309 LEU A O 1
ATOM 2382 N N . GLU A 1 310 ? 17.611 -15.898 -15.998 1.00 97.88 310 GLU A N 1
ATOM 2383 C CA . GLU A 1 310 ? 18.365 -16.827 -16.835 1.00 97.88 310 GLU A CA 1
ATOM 2384 C C . GLU A 1 310 ? 19.747 -16.252 -17.191 1.00 97.88 310 GLU A C 1
ATOM 2386 O O . GLU A 1 310 ? 19.912 -15.042 -17.334 1.00 97.88 310 GLU A O 1
ATOM 2391 N N . LYS A 1 311 ? 20.757 -17.116 -17.369 1.00 97.44 311 LYS A N 1
ATOM 2392 C CA . LYS A 1 311 ? 22.153 -16.728 -17.639 1.00 97.44 311 LYS A CA 1
ATOM 2393 C C . LYS A 1 311 ? 22.288 -15.730 -18.799 1.00 97.44 311 LYS A C 1
ATOM 2395 O O . LYS A 1 311 ? 23.079 -14.794 -18.698 1.00 97.44 311 LYS A O 1
ATOM 2400 N N . MET A 1 312 ? 21.532 -15.907 -19.883 1.00 95.00 312 MET A N 1
ATOM 2401 C CA . MET A 1 312 ? 21.586 -15.025 -21.057 1.00 95.00 312 MET A CA 1
ATOM 2402 C C . MET A 1 312 ? 20.999 -13.642 -20.753 1.00 95.00 312 MET A C 1
ATOM 2404 O O . MET A 1 312 ? 21.655 -12.625 -20.984 1.00 95.00 312 MET A O 1
ATOM 2408 N N . THR A 1 313 ? 19.808 -13.600 -20.158 1.00 94.50 313 THR A N 1
ATOM 2409 C CA . THR A 1 313 ? 19.133 -12.365 -19.729 1.00 94.50 313 THR A CA 1
ATOM 2410 C C . THR A 1 313 ? 19.950 -11.628 -18.672 1.00 94.50 313 THR A C 1
ATOM 2412 O O . THR A 1 313 ? 20.183 -10.426 -18.772 1.00 94.50 313 THR A O 1
ATOM 2415 N N . SER A 1 314 ? 20.494 -12.365 -17.709 1.00 96.06 314 SER A N 1
ATOM 2416 C CA . SER A 1 314 ? 21.355 -11.854 -16.651 1.00 96.06 314 SER A CA 1
ATOM 2417 C C . SER A 1 314 ? 22.627 -11.187 -17.187 1.00 96.06 314 SER A C 1
ATOM 2419 O O . SER A 1 314 ? 22.961 -10.080 -16.759 1.00 96.06 314 SER A O 1
ATOM 2421 N N . LYS A 1 315 ? 23.300 -11.793 -18.178 1.00 95.00 315 LYS A N 1
ATOM 2422 C CA . LYS A 1 315 ? 24.458 -11.189 -18.860 1.00 95.00 315 LYS A CA 1
ATOM 2423 C C . LYS A 1 315 ? 24.102 -9.888 -19.582 1.00 95.00 315 LYS A C 1
ATOM 2425 O O . LYS A 1 315 ? 24.897 -8.950 -19.538 1.00 95.00 315 LYS A O 1
ATOM 2430 N N . LYS A 1 316 ? 22.932 -9.825 -20.233 1.00 93.81 316 LYS A N 1
ATOM 2431 C CA . LYS A 1 316 ? 22.450 -8.617 -20.930 1.00 93.81 316 LYS A CA 1
ATOM 2432 C C . LYS A 1 316 ? 22.151 -7.487 -19.940 1.00 93.81 316 LYS A C 1
ATOM 2434 O O . LYS A 1 316 ? 22.627 -6.371 -20.117 1.00 93.81 316 LYS A O 1
ATOM 2439 N N . VAL A 1 317 ? 21.403 -7.789 -18.880 1.00 93.62 317 VAL A N 1
ATOM 2440 C CA . VAL A 1 317 ? 20.987 -6.811 -17.860 1.00 93.62 317 VAL A CA 1
ATOM 2441 C C . VAL A 1 317 ? 22.162 -6.394 -16.965 1.00 93.62 317 VAL A C 1
ATOM 2443 O O . VAL A 1 317 ? 22.204 -5.268 -16.476 1.00 93.62 317 VAL A O 1
ATOM 2446 N N . GLY A 1 318 ? 23.148 -7.274 -16.772 1.00 93.44 318 GLY A N 1
ATOM 2447 C CA . GLY A 1 318 ? 24.251 -7.069 -15.832 1.00 93.44 318 GLY A CA 1
ATOM 2448 C C . GLY A 1 318 ? 23.855 -7.309 -14.372 1.00 93.44 318 GLY A C 1
ATOM 2449 O O . GLY A 1 318 ? 24.526 -6.813 -13.472 1.00 93.44 318 GLY A O 1
ATOM 2450 N N . LYS A 1 319 ? 22.758 -8.038 -14.132 1.00 94.38 319 LYS A N 1
ATOM 2451 C CA . LYS A 1 319 ? 22.262 -8.416 -12.800 1.00 94.38 319 LYS A CA 1
ATOM 2452 C C . LYS A 1 319 ? 21.807 -9.873 -12.817 1.00 94.38 319 LYS A C 1
ATOM 2454 O O . LYS A 1 319 ? 21.296 -10.350 -13.826 1.00 94.38 319 LYS A O 1
ATOM 2459 N N . ASN A 1 320 ? 21.964 -10.582 -11.701 1.00 96.50 320 ASN A N 1
ATOM 2460 C CA . ASN A 1 320 ? 21.560 -11.995 -11.584 1.00 96.50 320 ASN A CA 1
ATOM 2461 C C . ASN A 1 320 ? 20.152 -12.160 -10.994 1.00 96.50 320 ASN A C 1
ATOM 2463 O O . ASN A 1 320 ? 19.536 -13.218 -11.127 1.00 96.50 320 ASN A O 1
ATOM 2467 N N . ARG A 1 321 ? 19.657 -11.120 -10.318 1.00 97.12 321 ARG A N 1
ATOM 2468 C CA . ARG A 1 321 ? 18.359 -11.091 -9.650 1.00 97.12 321 ARG A CA 1
ATOM 2469 C C . ARG A 1 321 ? 17.655 -9.773 -9.931 1.00 97.12 321 ARG A C 1
ATOM 2471 O O . ARG A 1 321 ? 18.316 -8.742 -10.065 1.00 97.12 321 ARG A O 1
ATOM 2478 N N . ILE A 1 322 ? 16.333 -9.826 -9.989 1.00 96.69 322 ILE A N 1
ATOM 2479 C CA . ILE A 1 322 ? 15.452 -8.659 -10.073 1.00 96.69 322 ILE A CA 1
ATOM 2480 C C . ILE A 1 322 ? 14.295 -8.832 -9.096 1.00 96.69 322 ILE A C 1
ATOM 2482 O O . ILE A 1 322 ? 13.963 -9.960 -8.737 1.00 96.69 322 ILE A O 1
ATOM 2486 N N . ILE A 1 323 ? 13.689 -7.727 -8.674 1.00 96.50 323 ILE A N 1
ATOM 2487 C CA . ILE A 1 323 ? 12.474 -7.734 -7.857 1.00 96.50 323 ILE A CA 1
ATOM 2488 C C . ILE A 1 323 ? 11.323 -7.297 -8.756 1.00 96.50 323 ILE A C 1
ATOM 2490 O O . ILE A 1 323 ? 11.437 -6.289 -9.448 1.00 96.50 323 ILE A O 1
ATOM 2494 N N . ILE A 1 324 ? 10.236 -8.063 -8.761 1.00 96.31 324 ILE A N 1
ATOM 2495 C CA . ILE A 1 324 ? 9.023 -7.755 -9.520 1.00 96.31 324 ILE A CA 1
ATOM 2496 C C . ILE A 1 324 ? 7.905 -7.440 -8.533 1.00 96.31 324 ILE A C 1
ATOM 2498 O O . ILE A 1 324 ? 7.539 -8.290 -7.723 1.00 96.31 324 ILE A O 1
ATOM 2502 N N . LYS A 1 325 ? 7.356 -6.226 -8.596 1.00 95.50 325 LYS A N 1
ATOM 2503 C CA . LYS A 1 325 ? 6.228 -5.810 -7.751 1.00 95.50 325 LYS A CA 1
ATOM 2504 C C . LYS A 1 325 ? 4.949 -6.593 -8.104 1.00 95.50 325 LYS A C 1
ATOM 2506 O O . LYS A 1 325 ? 4.777 -6.952 -9.272 1.00 95.50 325 LYS A O 1
ATOM 2511 N N . PRO A 1 326 ? 4.019 -6.814 -7.155 1.00 94.81 326 PRO A N 1
ATOM 2512 C CA . PRO A 1 326 ? 2.772 -7.541 -7.401 1.00 94.81 326 PRO A CA 1
ATOM 2513 C C . PRO A 1 326 ? 1.974 -7.023 -8.603 1.00 94.81 326 PRO A C 1
ATOM 2515 O O . PRO A 1 326 ? 1.568 -7.823 -9.436 1.00 94.81 326 PRO A O 1
ATOM 2518 N N . GLY A 1 327 ? 1.846 -5.699 -8.769 1.00 91.31 327 GLY A N 1
ATOM 2519 C CA . GLY A 1 327 ? 1.101 -5.090 -9.885 1.00 91.31 327 GLY A CA 1
ATOM 2520 C C . GLY A 1 327 ? 1.698 -5.339 -11.279 1.00 91.31 327 GLY A C 1
ATOM 2521 O O . GLY A 1 327 ? 1.027 -5.145 -12.296 1.00 91.31 327 GLY A O 1
ATOM 2522 N N . ARG A 1 328 ? 2.950 -5.808 -11.347 1.00 95.69 328 ARG A N 1
ATOM 2523 C CA . ARG A 1 328 ? 3.632 -6.204 -12.588 1.00 95.69 328 ARG A CA 1
ATOM 2524 C C . ARG A 1 328 ? 3.468 -7.693 -12.913 1.00 95.69 328 ARG A C 1
ATOM 2526 O O . ARG A 1 328 ? 3.878 -8.126 -13.991 1.00 95.69 328 ARG A O 1
ATOM 2533 N N . VAL A 1 329 ? 2.875 -8.476 -12.014 1.00 96.94 329 VAL A N 1
ATOM 2534 C CA . VAL A 1 329 ? 2.563 -9.891 -12.230 1.00 96.94 329 VAL A CA 1
ATOM 2535 C C . VAL A 1 329 ? 1.132 -10.010 -12.737 1.00 96.94 329 VAL A C 1
ATOM 2537 O O . VAL A 1 329 ? 0.203 -9.513 -12.114 1.00 96.94 329 VAL A O 1
ATOM 2540 N N . LYS A 1 330 ? 0.952 -10.668 -13.882 1.00 96.38 330 LYS A N 1
ATOM 2541 C CA . LYS A 1 330 ? -0.363 -10.882 -14.495 1.00 96.38 330 LYS A CA 1
ATOM 2542 C C . LYS A 1 330 ? -1.087 -12.077 -13.884 1.00 96.38 330 LYS A C 1
ATOM 2544 O O . LYS A 1 330 ? -2.276 -12.004 -13.608 1.00 96.38 330 LYS A O 1
ATOM 2549 N N . SER A 1 331 ? -0.374 -13.184 -13.681 1.00 97.06 331 SER A N 1
ATOM 2550 C CA . SER A 1 331 ? -0.953 -14.408 -13.120 1.00 97.06 331 SER A CA 1
ATOM 2551 C C . SER A 1 331 ? 0.102 -15.288 -12.460 1.00 97.06 331 SER A C 1
ATOM 2553 O O . SER A 1 331 ? 1.238 -15.367 -12.934 1.00 97.06 331 SER A O 1
ATOM 2555 N N . ILE A 1 332 ? -0.296 -16.011 -11.410 1.00 96.38 332 ILE A N 1
ATOM 2556 C CA . ILE A 1 332 ? 0.549 -16.975 -10.694 1.00 96.38 332 ILE A CA 1
ATOM 2557 C C . ILE A 1 332 ? -0.162 -18.331 -10.697 1.00 96.38 332 ILE A C 1
ATOM 2559 O O . ILE A 1 332 ? -1.050 -18.585 -9.892 1.00 96.38 332 ILE A O 1
ATOM 2563 N N . GLY A 1 333 ? 0.232 -19.204 -11.624 1.00 95.12 333 GLY A N 1
ATOM 2564 C CA . GLY A 1 333 ? -0.297 -20.561 -11.774 1.00 95.12 333 GLY A CA 1
ATOM 2565 C C . GLY A 1 333 ? 0.819 -21.593 -11.650 1.00 95.12 333 GLY A C 1
ATOM 2566 O O . GLY A 1 333 ? 1.656 -21.495 -10.755 1.00 95.12 333 GLY A O 1
ATOM 2567 N N . LYS A 1 334 ? 0.874 -22.573 -12.562 1.00 97.00 334 LYS A N 1
ATOM 2568 C CA . LYS A 1 334 ? 2.037 -23.480 -12.706 1.00 97.00 334 LYS A CA 1
ATOM 2569 C C . LYS A 1 334 ? 3.316 -22.718 -13.087 1.00 97.00 334 LYS A C 1
ATOM 2571 O O . LYS A 1 334 ? 4.407 -23.084 -12.662 1.00 97.00 334 LYS A O 1
ATOM 2576 N N . ILE A 1 335 ? 3.145 -21.626 -13.825 1.00 97.94 335 ILE A N 1
ATOM 2577 C CA . ILE A 1 335 ? 4.161 -20.631 -14.168 1.00 97.94 335 ILE A CA 1
ATOM 2578 C C . ILE A 1 335 ? 3.704 -19.250 -13.682 1.00 97.94 335 ILE A C 1
ATOM 2580 O O . ILE A 1 335 ? 2.519 -19.043 -13.405 1.00 97.94 335 ILE A O 1
ATOM 2584 N N . MET A 1 336 ? 4.638 -18.312 -13.562 1.00 98.25 336 MET A N 1
ATOM 2585 C CA . MET A 1 336 ? 4.357 -16.903 -13.295 1.00 98.25 336 MET A CA 1
ATOM 2586 C C . MET A 1 336 ? 4.437 -16.125 -14.610 1.00 98.25 336 MET A C 1
ATOM 2588 O O . MET A 1 336 ? 5.438 -16.234 -15.313 1.00 98.25 336 MET A O 1
ATOM 2592 N N . ILE A 1 337 ? 3.407 -15.343 -14.931 1.00 98.31 337 ILE A N 1
ATOM 2593 C CA . ILE A 1 337 ? 3.380 -14.484 -16.124 1.00 98.31 337 ILE A CA 1
ATOM 2594 C C . ILE A 1 337 ? 3.500 -13.031 -15.671 1.00 98.31 337 ILE A C 1
ATOM 2596 O O . ILE A 1 337 ? 2.764 -12.603 -14.780 1.00 98.31 337 ILE A O 1
ATOM 2600 N N . ILE A 1 338 ? 4.421 -12.277 -16.268 1.00 98.00 338 ILE A N 1
ATOM 2601 C CA . ILE A 1 338 ? 4.681 -10.867 -15.944 1.00 98.00 338 ILE A CA 1
ATOM 2602 C C . ILE A 1 338 ? 4.328 -9.961 -17.119 1.00 98.00 338 ILE A C 1
ATOM 2604 O O . ILE A 1 338 ? 4.514 -10.346 -18.269 1.00 98.00 338 ILE A O 1
ATOM 2608 N N . LYS A 1 339 ? 3.846 -8.749 -16.822 1.00 97.06 339 LYS A N 1
ATOM 2609 C CA . LYS A 1 339 ? 3.456 -7.750 -17.827 1.00 97.06 339 LYS A CA 1
ATOM 2610 C C . LYS A 1 339 ? 4.644 -7.355 -18.713 1.00 97.06 339 LYS A C 1
ATOM 2612 O O . LYS A 1 339 ? 5.767 -7.200 -18.222 1.00 97.06 339 LYS A O 1
ATOM 2617 N N . ASN A 1 340 ? 4.385 -7.072 -19.989 1.00 94.00 340 ASN A N 1
ATOM 2618 C CA . ASN A 1 340 ? 5.405 -6.668 -20.966 1.00 94.00 340 ASN A CA 1
ATOM 2619 C C . ASN A 1 340 ? 6.179 -5.391 -20.580 1.00 94.00 340 ASN A C 1
ATOM 2621 O O . ASN A 1 340 ? 7.324 -5.213 -21.001 1.00 94.00 340 ASN A O 1
ATOM 2625 N N . GLY A 1 341 ? 5.608 -4.527 -19.731 1.00 90.12 341 GLY A N 1
ATOM 2626 C CA . GLY A 1 341 ? 6.309 -3.361 -19.177 1.00 90.12 341 GLY A CA 1
ATOM 2627 C C . GLY A 1 341 ? 7.617 -3.726 -18.464 1.00 90.12 341 GLY A C 1
ATOM 2628 O O . GLY A 1 341 ? 8.626 -3.045 -18.637 1.00 90.12 341 GLY A O 1
ATOM 2629 N N . VAL A 1 342 ? 7.657 -4.864 -17.762 1.00 93.31 342 VAL A N 1
ATOM 2630 C CA . VAL A 1 342 ? 8.867 -5.324 -17.058 1.00 93.31 342 VAL A CA 1
ATOM 2631 C C . VAL A 1 342 ? 10.005 -5.608 -18.038 1.00 93.31 342 VAL A C 1
ATOM 2633 O O . VAL A 1 342 ? 11.157 -5.280 -17.760 1.00 93.31 342 VAL A O 1
ATOM 2636 N N . ILE A 1 343 ? 9.695 -6.167 -19.210 1.00 93.69 343 ILE A N 1
ATOM 2637 C CA . ILE A 1 343 ? 10.697 -6.491 -20.234 1.00 93.69 343 ILE A CA 1
ATOM 2638 C C . ILE A 1 343 ? 11.336 -5.219 -20.785 1.00 93.69 343 ILE A C 1
ATOM 2640 O O . ILE A 1 343 ? 12.562 -5.121 -20.833 1.00 93.69 343 ILE A O 1
ATOM 2644 N N . LYS A 1 344 ? 10.523 -4.201 -21.091 1.00 91.94 344 LYS A N 1
ATOM 2645 C CA . LYS A 1 344 ? 11.015 -2.887 -21.536 1.00 91.94 344 LYS A CA 1
ATOM 2646 C C . LYS A 1 344 ? 11.964 -2.264 -20.505 1.00 91.94 344 LYS A C 1
ATOM 2648 O O . LYS A 1 344 ? 13.022 -1.750 -20.871 1.00 91.94 344 LYS A O 1
ATOM 2653 N N . HIS A 1 345 ? 11.640 -2.371 -19.213 1.00 91.12 345 HIS A N 1
ATOM 2654 C CA . HIS A 1 345 ? 12.527 -1.911 -18.141 1.00 91.12 345 HIS A CA 1
ATOM 2655 C C . HIS A 1 345 ? 13.844 -2.699 -18.079 1.00 91.12 345 HIS A C 1
ATOM 2657 O O . HIS A 1 345 ? 14.911 -2.099 -17.930 1.00 91.12 345 HIS A O 1
ATOM 2663 N N . LEU A 1 346 ? 13.811 -4.026 -18.239 1.00 92.31 346 LEU A N 1
ATOM 2664 C CA . LEU A 1 346 ? 15.028 -4.845 -18.271 1.00 92.31 346 LEU A CA 1
ATOM 2665 C C . LEU A 1 346 ? 15.933 -4.490 -19.454 1.00 92.31 346 LEU A C 1
ATOM 2667 O O . LEU A 1 346 ? 17.153 -4.398 -19.291 1.00 92.31 346 LEU A O 1
ATOM 2671 N N . GLU A 1 347 ? 15.353 -4.232 -20.623 1.00 93.38 347 GLU A N 1
ATOM 2672 C CA . GLU A 1 347 ? 16.091 -3.773 -21.799 1.00 93.38 347 GLU A CA 1
ATOM 2673 C C . GLU A 1 347 ? 16.713 -2.391 -21.591 1.00 93.38 347 GLU A C 1
ATOM 2675 O O . GLU A 1 347 ? 17.875 -2.177 -21.948 1.00 93.38 347 GLU A O 1
ATOM 2680 N N . ALA A 1 348 ? 15.984 -1.462 -20.968 1.00 92.25 348 ALA A N 1
ATOM 2681 C CA . ALA A 1 348 ? 16.514 -0.148 -20.625 1.00 92.25 348 ALA A CA 1
ATOM 2682 C C . ALA A 1 348 ? 17.733 -0.266 -19.692 1.00 92.25 348 ALA A C 1
ATOM 2684 O O . ALA A 1 348 ? 18.781 0.331 -19.954 1.00 92.25 348 ALA A O 1
ATOM 2685 N N . ILE A 1 349 ? 17.654 -1.114 -18.659 1.00 90.00 349 ILE A N 1
ATOM 2686 C CA . ILE A 1 349 ? 18.779 -1.389 -17.750 1.00 90.00 349 ILE A CA 1
ATOM 2687 C C . ILE A 1 349 ? 19.964 -2.007 -18.510 1.00 90.00 349 ILE A C 1
ATOM 2689 O O . ILE A 1 349 ? 21.110 -1.605 -18.292 1.00 90.00 349 ILE A O 1
ATOM 2693 N N . ALA A 1 350 ? 19.708 -2.936 -19.434 1.00 92.62 350 ALA A N 1
ATOM 2694 C CA . ALA A 1 350 ? 20.743 -3.544 -20.270 1.00 92.62 350 ALA A CA 1
ATOM 2695 C C . ALA A 1 350 ? 21.461 -2.509 -21.162 1.00 92.62 350 ALA A C 1
ATOM 2697 O O . ALA A 1 350 ? 22.687 -2.532 -21.298 1.00 92.62 350 ALA A O 1
ATOM 2698 N N . ARG A 1 351 ? 20.725 -1.548 -21.735 1.00 93.50 351 ARG A N 1
ATOM 2699 C CA . ARG A 1 351 ? 21.315 -0.446 -22.518 1.00 93.50 351 ARG A CA 1
ATOM 2700 C C . ARG A 1 351 ? 22.204 0.445 -21.650 1.00 93.50 351 ARG A C 1
ATOM 2702 O O . ARG A 1 351 ? 23.324 0.777 -22.049 1.00 93.50 351 ARG A O 1
ATOM 2709 N N . LEU A 1 352 ? 21.749 0.779 -20.441 1.00 92.44 352 LEU A N 1
ATOM 2710 C CA . LEU A 1 352 ? 22.519 1.582 -19.487 1.00 92.44 352 LEU A CA 1
ATOM 2711 C C . LEU A 1 352 ? 23.798 0.868 -19.031 1.00 92.44 352 LEU A C 1
ATOM 2713 O O . LEU A 1 352 ? 24.859 1.494 -18.954 1.00 92.44 352 LEU A O 1
ATOM 2717 N N . SER A 1 353 ? 23.736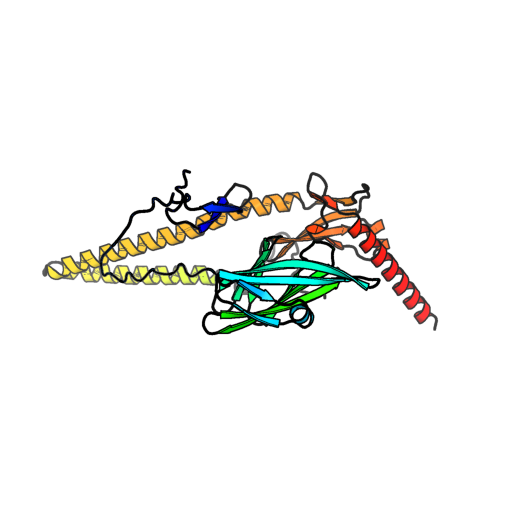 -0.441 -18.773 1.00 90.19 353 SER A N 1
ATOM 2718 C CA . SER A 1 353 ? 24.907 -1.226 -18.366 1.00 90.19 353 SER A CA 1
ATOM 2719 C C . SER A 1 353 ? 25.964 -1.294 -19.479 1.00 90.19 353 SER A C 1
ATOM 2721 O O . SER A 1 353 ? 27.158 -1.124 -19.209 1.00 90.19 353 SER A O 1
ATOM 2723 N N . LYS A 1 354 ? 25.539 -1.437 -20.744 1.00 93.50 354 LYS A N 1
ATOM 2724 C CA . LYS A 1 354 ? 26.424 -1.408 -21.920 1.00 93.50 354 LYS A CA 1
ATOM 2725 C C . LYS A 1 354 ? 27.102 -0.045 -22.091 1.00 93.50 354 LYS A C 1
ATOM 2727 O O . LYS A 1 354 ? 28.314 0.009 -22.295 1.00 93.50 354 LYS A O 1
ATOM 2732 N N . SER A 1 355 ? 26.350 1.049 -21.941 1.00 93.75 355 SER A N 1
ATOM 2733 C CA . SER A 1 355 ? 26.884 2.418 -22.021 1.00 93.75 355 SER A CA 1
ATOM 2734 C C . SER A 1 355 ? 27.955 2.687 -20.955 1.00 93.75 355 SER A C 1
ATOM 2736 O O . SER A 1 355 ? 29.029 3.206 -21.268 1.00 93.75 355 SER A O 1
ATOM 2738 N N . LYS A 1 356 ? 27.728 2.249 -19.708 1.00 92.25 356 LYS A N 1
ATOM 2739 C CA . LYS A 1 356 ? 28.713 2.385 -18.619 1.00 92.25 35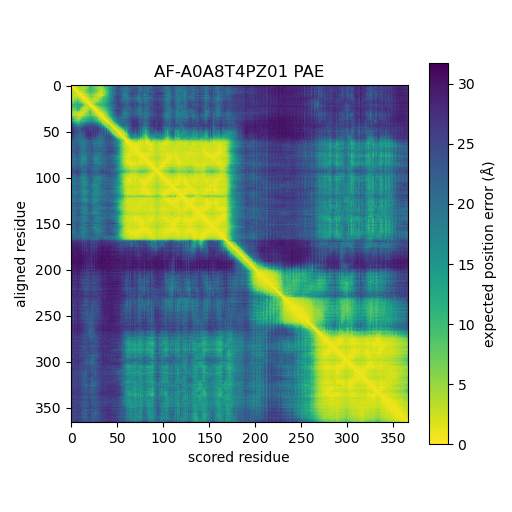6 LYS A CA 1
ATOM 2740 C C . LYS A 1 356 ? 30.016 1.627 -18.900 1.00 92.25 356 LYS A C 1
ATOM 2742 O O . LYS A 1 356 ? 31.091 2.183 -18.684 1.00 92.25 356 LYS A O 1
ATOM 2747 N N . LYS A 1 357 ? 29.943 0.398 -19.427 1.00 91.62 357 LYS A N 1
ATOM 2748 C CA . LYS A 1 357 ? 31.140 -0.381 -19.809 1.00 91.62 357 LYS A CA 1
ATOM 2749 C C . LYS A 1 357 ? 31.950 0.303 -20.913 1.00 91.62 357 LYS A C 1
ATOM 2751 O O . LYS A 1 357 ? 33.168 0.382 -20.810 1.00 91.62 357 LYS A O 1
ATOM 2756 N N . LEU A 1 358 ? 31.281 0.853 -21.929 1.00 94.19 358 LEU A N 1
ATOM 2757 C CA . LEU A 1 358 ? 31.947 1.578 -23.019 1.00 94.19 358 LEU A CA 1
ATOM 2758 C C . LEU A 1 358 ? 32.674 2.832 -22.520 1.00 94.19 358 LEU A C 1
ATOM 2760 O O . LEU A 1 358 ? 33.805 3.084 -22.929 1.00 94.19 358 LEU A O 1
ATOM 2764 N N . LYS A 1 359 ? 32.053 3.598 -21.613 1.00 94.94 359 LYS A N 1
ATOM 2765 C CA . LYS A 1 359 ? 32.694 4.771 -21.001 1.00 94.94 359 LYS A CA 1
ATOM 2766 C C . LYS A 1 359 ? 33.925 4.381 -20.175 1.00 94.94 359 LYS A C 1
ATOM 2768 O O . LYS A 1 359 ? 34.959 5.018 -20.332 1.00 94.94 359 LYS A O 1
ATOM 2773 N N . LYS A 1 360 ? 33.839 3.306 -19.379 1.00 94.44 360 LYS A N 1
ATOM 2774 C CA . LYS A 1 360 ? 34.961 2.796 -18.570 1.00 94.44 360 LYS A CA 1
ATOM 2775 C C . LYS A 1 360 ? 36.153 2.342 -19.425 1.00 94.44 360 LYS A C 1
ATOM 2777 O O . LYS A 1 360 ? 37.294 2.607 -19.069 1.00 94.44 360 LYS A O 1
ATOM 2782 N N . ASN A 1 361 ? 35.900 1.696 -20.563 1.00 94.31 361 ASN A N 1
ATOM 2783 C CA . ASN A 1 361 ? 36.977 1.275 -21.462 1.00 94.31 361 ASN A CA 1
ATOM 2784 C C . ASN A 1 361 ? 37.636 2.471 -22.168 1.00 94.31 361 ASN A C 1
ATOM 2786 O O . ASN A 1 361 ? 38.848 2.484 -22.338 1.00 94.31 361 ASN A O 1
ATOM 2790 N N . LYS A 1 362 ? 36.865 3.507 -22.532 1.00 95.12 362 LYS A N 1
ATOM 2791 C CA . LYS A 1 362 ? 37.425 4.739 -23.117 1.00 95.12 362 LYS A CA 1
ATOM 2792 C C . LYS A 1 362 ? 38.294 5.526 -22.133 1.00 95.12 362 LYS A C 1
ATOM 2794 O O . LYS A 1 362 ? 39.259 6.140 -22.568 1.00 95.12 362 LYS A O 1
ATOM 2799 N N . SER A 1 363 ? 37.967 5.519 -20.839 1.00 92.00 363 SER A N 1
ATOM 2800 C CA . SER A 1 363 ? 38.785 6.178 -19.812 1.00 92.00 363 SER A CA 1
ATOM 2801 C C . SER A 1 363 ? 40.048 5.406 -19.438 1.00 92.00 363 SER A C 1
ATOM 2803 O O . SER A 1 363 ? 40.925 5.999 -18.843 1.00 92.00 363 SER A O 1
ATOM 2805 N N . ALA A 1 364 ? 40.136 4.108 -19.745 1.00 93.62 364 ALA A N 1
ATOM 2806 C CA . ALA A 1 364 ? 41.331 3.303 -19.472 1.00 93.62 364 ALA A CA 1
ATOM 2807 C C . ALA A 1 364 ? 42.401 3.399 -20.579 1.00 93.62 364 ALA A C 1
ATOM 2809 O O . ALA A 1 364 ? 43.516 2.932 -20.388 1.00 93.62 364 ALA A O 1
ATOM 2810 N N . HIS A 1 365 ? 42.048 3.959 -21.741 1.00 88.69 365 HIS A N 1
ATOM 2811 C CA . HIS A 1 365 ? 42.962 4.196 -22.868 1.00 88.69 365 HIS A CA 1
ATOM 2812 C C . HIS A 1 365 ? 43.451 5.647 -22.966 1.00 88.69 365 HIS A C 1
ATOM 2814 O O . HIS A 1 365 ? 44.204 5.973 -23.881 1.00 88.69 365 HIS A O 1
ATOM 2820 N N . LYS A 1 366 ? 42.988 6.510 -22.063 1.00 79.81 366 LYS A N 1
ATOM 2821 C CA . LYS A 1 366 ? 43.564 7.830 -21.818 1.00 79.81 366 LYS A CA 1
ATOM 2822 C C . LYS A 1 366 ? 44.401 7.734 -20.560 1.00 79.81 366 LYS A C 1
ATOM 2824 O O . LYS A 1 366 ? 45.439 8.419 -20.532 1.00 79.81 366 LYS A O 1
#

Secondary struct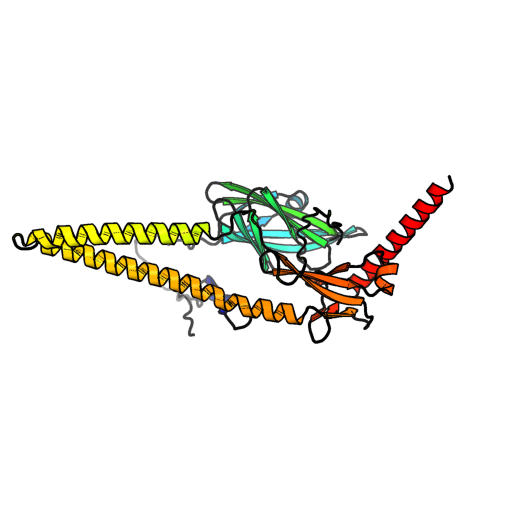ure (DSSP, 8-state):
---PPPSS-EEEEEEEEEEETTEEEEEEEEEEEPPPP---------------------PPPEEE--HHHHHH-EEEEE-TT-EEEEEEEEE-GGGPEEEEEEEEEEEEE-SSEEEEEEETTTEEEEEETT-EEEE-SSSSSEEEEEEEEEEEETTEEEEEEEEEEEE-------------------------------TTHHHHHHHHHHHHHHHHHHHHHHHHHHHTTS-HHHHHHHHHHHHHHHHHHHHHHHHHHHHHHHHHHHHHHHHHHHTTTT-EEEETT--EEEEEEEEEEETTEEEEEEEEE-HHHHHHHT-SEEEE-GGGEEEESSSEEE-HHHHHHHHHHHHHHHHHHHHHHHHH--

Nearest PDB structures (foldseek):
  3htr-assembly1_A  TM=7.570E-01  e=5.946E-03  Rhodopseudomonas palustris
  3htr-assembly1_B  TM=7.710E-01  e=1.447E-02  Rhodopseudomonas palustris
  6vmi-assembly1_a  TM=3.541E-01  e=6.919E+00  Homo sapiens
  6xu8-assembly1_AD  TM=2.137E-01  e=8.175E+00  Drosophila melanogaster
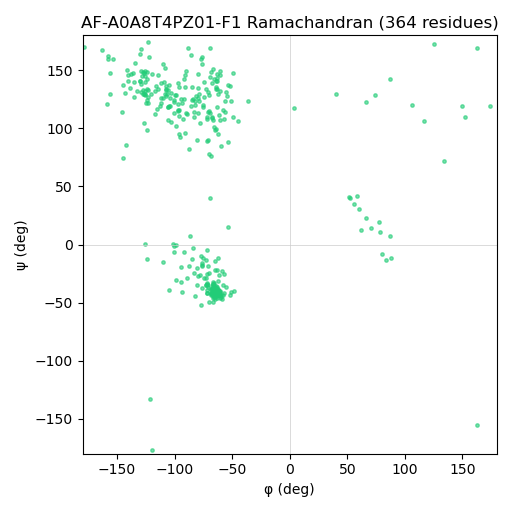
Foldseek 3Di:
DDDDDDPDWAKDKDWDFDQDLVGTDTDIDIDGRDDDPDPDDDDDDDDDDDDDDDPDPPPAAEAEDDPVCQAVKDWDKAAAFHKYKYWQWAQDPPRDTDIDIKMKHFHDFDQFKTWIFMDDVRDIDIAGAQDKDFDDPPPPQWGQKIWHFPHADPRITTIIIHTDTGGNPVDPPPPPPPPPPDPDDDDDDDDDDDDDDDPCVVVVVVVVVVVVVVVVVVVVVVVLVVPPPPDPVSVVVVVVVVVVVVVVVVVVVVVVVVVVVVVVSPPVVVVVQVLQFQAWEAEPVGHTFATFHHFDDDPNDGQWTKGQGDPVLCVLLVHRIDTGGPSQWPDRDSHTYGYCVVVVVSNVSSVVVVVVVVVVVVVVVD

pLDDT: mean 80.68, std 19.34, range [35.41, 98.62]

Sequence (366 aa):
MTLTAPSLAGTYKLRAMVSYVGGPDISFDSFEVTTAPVSEENATSGGDSGGGGGGGITGKTIYEIKDENILSGIIQILKDGEKVKFNTIQKRPYGQIKSEGHSLEIVDLQLDKVTIIIYPESVMITLKIGEGKKLDLDSDDFYDLYVRLEKIENNKAHIYIKSIYENVTDITPLSETENKTAFANETISGTANEEIPSETTLSNDLKNTLSSISRLLSSVVTSVGKSISSNKAYFIIGFSTLIILIGITHLIKIILRRHRVVKKGKQKDVAVLKNVIGKGVYSENGDYIGKVKEVSLENYKIHGWIIKLEKMTSKKVGKNRIIIKPGRVKSIGKIMIIKNGVIKHLEAIARLSKSKKLKKNKSAHK

Solvent-accessible surface area (backbone atoms only — not comparable to full-atom values): 21839 Å² total; per-residue (Å²): 137,89,80,80,79,74,94,63,66,45,81,46,74,50,79,49,78,47,76,51,102,88,49,75,46,80,51,79,50,74,50,73,42,75,68,76,82,77,80,83,74,93,78,84,84,88,84,83,90,79,93,73,86,76,81,72,78,78,69,71,58,73,46,78,52,56,64,71,47,29,59,77,39,41,75,44,80,39,39,67,64,24,34,38,37,36,49,39,56,34,78,43,85,94,74,45,75,49,76,48,79,34,37,42,33,32,77,42,71,59,87,62,36,39,31,36,36,32,38,87,80,58,52,72,48,77,35,39,62,71,36,68,48,77,36,56,77,86,75,80,58,36,26,36,37,35,43,28,29,66,45,61,56,95,80,25,40,32,36,35,38,26,34,35,74,41,72,62,68,95,65,78,73,78,75,79,76,77,77,82,74,80,82,73,90,75,80,92,84,84,91,81,91,81,91,74,93,61,89,55,56,67,58,49,53,51,50,53,52,52,51,51,51,51,54,54,51,54,54,49,54,61,58,50,70,75,59,60,87,81,43,76,68,57,56,56,56,51,53,54,54,50,54,52,51,54,52,51,54,54,49,52,52,50,55,54,51,58,61,55,61,66,57,66,66,60,58,58,60,55,54,58,55,59,71,50,47,66,26,45,29,24,37,76,87,65,48,82,47,28,26,30,66,44,76,44,68,51,96,92,37,76,57,24,39,32,29,35,39,35,73,70,57,16,64,54,38,72,43,60,62,47,75,43,44,58,92,47,47,74,47,82,68,90,44,33,32,28,42,61,66,58,54,56,52,46,52,52,45,19,52,53,47,52,52,52,53,54,52,54,56,58,62,73,78,106

Radius of gyration: 32.0 Å; Cα contacts (8 Å, |Δi|>4): 474; chains: 1; bounding box: 100×59×92 Å